Protein AF-A0A6P6UZN0-F1 (afdb_monomer)

Solvent-accessible surface area (backbone atoms only — not comparable to full-atom values): 20836 Å² total; per-residue (Å²): 135,59,70,78,51,37,34,32,56,41,48,74,66,32,72,44,40,79,51,62,68,52,46,48,50,22,47,29,31,49,52,42,50,46,37,69,78,38,56,83,41,68,70,22,44,53,49,42,65,74,71,36,77,89,53,58,80,89,74,62,75,87,57,91,89,53,54,71,69,56,51,54,31,56,70,28,42,76,83,73,65,77,82,56,75,70,80,46,47,51,97,92,37,73,34,62,71,61,37,62,76,74,39,57,70,73,54,34,53,55,54,71,72,49,82,76,72,91,78,69,72,80,88,76,88,66,30,85,82,28,99,83,31,54,84,49,47,67,52,45,31,52,52,55,49,50,52,52,52,50,55,54,50,74,76,39,97,63,81,83,59,70,66,59,65,68,48,24,57,60,28,46,51,55,71,66,51,97,62,64,63,71,56,48,52,48,53,50,31,53,70,66,72,63,54,88,33,37,39,54,44,22,71,72,72,74,51,80,74,29,56,22,82,88,69,73,58,63,65,18,39,69,39,30,60,64,56,67,28,68,64,32,44,50,52,50,71,72,42,101,60,86,57,78,95,45,60,88,29,45,87,35,64,60,56,31,51,49,52,53,51,49,54,53,51,48,53,56,48,47,45,58,75,74,61,68,71,72,82,54,64,67,61,55,50,52,50,52,50,49,56,47,49,55,51,47,52,63,46,50,57,47,51,56,57,58,68,70,52,94,64,82,86,76,76,83,76,76,89,72,84,66,61,99,90,52,83,89,79,92,69,97,66,58,79,51,95,90,47,105,57,74,111

pLDDT: mean 74.19, std 17.74, range [33.25, 94.31]

Structure (mmCIF, N/CA/C/O backbone):
data_AF-A0A6P6UZN0-F1
#
_entry.id   AF-A0A6P6UZN0-F1
#
loop_
_atom_site.group_PDB
_atom_site.id
_atom_site.type_symbol
_atom_site.label_atom_id
_atom_site.label_alt_id
_atom_site.label_comp_id
_atom_site.label_asym_id
_atom_site.label_entity_id
_atom_site.label_seq_id
_atom_site.pdbx_PDB_ins_code
_atom_site.Cartn_x
_atom_site.Cartn_y
_atom_site.Cartn_z
_atom_site.occupancy
_atom_site.B_iso_or_equiv
_atom_site.auth_seq_id
_atom_site.auth_comp_id
_atom_site.auth_asym_id
_atom_site.auth_atom_id
_atom_site.pdbx_PDB_model_num
ATOM 1 N N . MET A 1 1 ? 17.370 -2.465 -1.829 1.00 62.16 1 MET A N 1
ATOM 2 C CA . MET A 1 1 ? 16.071 -1.764 -1.855 1.00 62.16 1 MET A CA 1
ATOM 3 C C . MET A 1 1 ? 15.384 -2.114 -0.553 1.00 62.16 1 MET A C 1
ATOM 5 O O . MET A 1 1 ? 15.300 -3.294 -0.247 1.00 62.16 1 MET A O 1
ATOM 9 N N . GLU A 1 2 ? 15.043 -1.116 0.252 1.00 72.12 2 GLU A N 1
ATOM 10 C CA . GLU A 1 2 ? 14.494 -1.310 1.599 1.00 72.12 2 GLU A CA 1
ATOM 11 C C . GLU A 1 2 ? 12.996 -1.654 1.530 1.00 72.12 2 GLU A C 1
ATOM 13 O O . GLU A 1 2 ? 12.286 -1.130 0.669 1.00 72.12 2 GLU A O 1
ATOM 18 N N . TRP A 1 3 ? 12.497 -2.508 2.428 1.00 70.44 3 TRP A N 1
ATOM 19 C CA . TRP A 1 3 ? 11.091 -2.939 2.438 1.00 70.44 3 TRP A CA 1
ATOM 20 C C . TRP A 1 3 ? 10.104 -1.771 2.573 1.00 70.44 3 TRP A C 1
ATOM 22 O O . TRP A 1 3 ? 9.110 -1.717 1.849 1.00 70.44 3 TRP A O 1
ATOM 32 N N . GLY A 1 4 ? 10.428 -0.784 3.414 1.00 70.38 4 GLY A N 1
ATOM 33 C CA . GLY A 1 4 ? 9.605 0.415 3.589 1.00 70.38 4 GLY A CA 1
ATOM 34 C C . GLY A 1 4 ? 9.463 1.258 2.318 1.00 70.38 4 GLY A C 1
ATOM 35 O O . GLY A 1 4 ? 8.493 1.990 2.175 1.00 70.38 4 GLY A O 1
ATOM 36 N N . ARG A 1 5 ? 10.392 1.136 1.360 1.00 73.50 5 ARG A N 1
ATOM 37 C CA . ARG A 1 5 ? 10.238 1.764 0.043 1.00 73.50 5 ARG A CA 1
ATOM 38 C C . ARG A 1 5 ? 9.248 0.996 -0.821 1.00 73.50 5 ARG A C 1
ATOM 40 O O . ARG A 1 5 ? 8.364 1.608 -1.392 1.00 73.50 5 ARG A O 1
ATOM 47 N N . LEU A 1 6 ? 9.305 -0.334 -0.847 1.00 80.56 6 LEU A N 1
ATOM 48 C CA . LEU A 1 6 ? 8.399 -1.156 -1.662 1.00 80.56 6 LEU A CA 1
ATOM 49 C C . LEU A 1 6 ? 6.918 -1.017 -1.277 1.00 80.56 6 LEU A C 1
ATOM 51 O O . LEU A 1 6 ? 6.042 -1.214 -2.129 1.00 80.56 6 LEU A O 1
ATOM 55 N N . SER A 1 7 ? 6.639 -0.682 -0.015 1.00 80.69 7 SER A N 1
ATOM 56 C CA . SER A 1 7 ? 5.280 -0.453 0.474 1.00 80.69 7 SER A CA 1
ATOM 57 C C . SER A 1 7 ? 4.725 0.936 0.132 1.00 80.69 7 SER A C 1
ATOM 59 O O . SER A 1 7 ? 3.521 1.171 0.276 1.00 80.69 7 SER A O 1
ATOM 61 N N . GLU A 1 8 ? 5.540 1.868 -0.375 1.00 76.38 8 GLU A N 1
ATOM 62 C CA . GLU A 1 8 ? 5.090 3.186 -0.831 1.00 76.38 8 GLU A CA 1
ATOM 63 C C . GLU A 1 8 ? 4.163 3.109 -2.046 1.00 76.38 8 GLU A C 1
ATOM 65 O O . GLU A 1 8 ? 4.101 2.122 -2.776 1.00 76.38 8 GLU A O 1
ATOM 70 N N . VAL A 1 9 ? 3.384 4.171 -2.257 1.00 76.06 9 VAL A N 1
ATOM 71 C CA . VAL A 1 9 ? 2.387 4.193 -3.333 1.00 76.06 9 VAL A CA 1
ATOM 72 C C . VAL A 1 9 ? 3.037 4.123 -4.715 1.00 76.06 9 VAL A C 1
ATOM 74 O O . VAL A 1 9 ? 4.027 4.794 -4.997 1.00 76.06 9 VAL A O 1
ATOM 77 N N . LYS A 1 10 ? 2.400 3.378 -5.624 1.00 79.75 10 LYS A N 1
ATOM 78 C CA . LYS A 1 10 ? 2.845 3.211 -7.015 1.00 79.75 10 LYS A CA 1
ATOM 79 C C . LYS A 1 10 ? 3.135 4.520 -7.747 1.00 79.75 10 LYS A C 1
ATOM 81 O O . LYS A 1 10 ? 4.078 4.585 -8.525 1.00 79.75 10 LYS A O 1
ATOM 86 N N . GLY A 1 11 ? 2.365 5.574 -7.464 1.00 73.69 11 GLY A N 1
ATOM 87 C CA . GLY A 1 11 ? 2.555 6.905 -8.052 1.00 73.69 11 GLY A CA 1
ATOM 88 C C . GLY A 1 11 ? 3.846 7.625 -7.637 1.00 73.69 11 GLY A C 1
ATOM 89 O O . GLY A 1 11 ? 4.206 8.601 -8.280 1.00 73.69 11 GLY A O 1
ATOM 90 N N . LYS A 1 12 ? 4.549 7.148 -6.601 1.00 72.88 12 LYS A N 1
ATOM 91 C CA . LYS A 1 12 ? 5.882 7.628 -6.193 1.00 72.88 12 LYS A CA 1
ATOM 92 C C . LYS A 1 12 ? 7.019 6.738 -6.708 1.00 72.88 12 LYS A C 1
ATOM 94 O O . LYS A 1 12 ? 8.171 6.945 -6.348 1.00 72.88 12 LYS A O 1
ATOM 99 N N . GLY A 1 13 ? 6.698 5.747 -7.539 1.00 78.81 13 GLY A N 1
ATOM 100 C CA . GLY A 1 13 ? 7.686 4.876 -8.166 1.00 78.81 13 GLY A CA 1
ATOM 101 C C . GLY A 1 13 ? 7.990 3.587 -7.450 1.00 78.81 13 GLY A C 1
ATOM 102 O O . GLY A 1 13 ? 8.916 2.889 -7.841 1.00 78.81 13 GLY A O 1
ATOM 103 N N . GLU A 1 14 ? 7.198 3.228 -6.455 1.00 85.38 14 GLU A N 1
ATOM 104 C CA . GLU A 1 14 ? 7.386 2.002 -5.689 1.00 85.38 14 GLU A CA 1
ATOM 105 C C . GLU A 1 14 ? 6.301 0.967 -6.054 1.00 85.38 14 GLU A C 1
ATOM 107 O O . GLU A 1 14 ? 5.505 1.187 -6.971 1.00 85.38 14 GLU A O 1
ATOM 112 N N . LEU A 1 15 ? 6.275 -0.207 -5.414 1.00 84.69 15 LEU A N 1
ATOM 113 C CA . LEU A 1 15 ? 5.388 -1.305 -5.837 1.00 84.69 15 LEU A CA 1
ATOM 114 C C . LEU A 1 15 ? 3.984 -1.258 -5.226 1.00 84.69 15 LEU A C 1
ATOM 116 O O . LEU A 1 15 ? 3.086 -1.956 -5.711 1.00 84.69 15 LEU A O 1
ATOM 120 N N . GLY A 1 16 ? 3.750 -0.419 -4.216 1.00 81.50 16 GLY A N 1
ATOM 121 C CA . GLY A 1 16 ? 2.458 -0.350 -3.538 1.00 81.50 16 GLY A CA 1
ATOM 122 C C . GLY A 1 16 ? 2.128 -1.615 -2.761 1.00 81.50 16 GLY A C 1
ATOM 123 O O . GLY A 1 16 ? 0.945 -1.935 -2.619 1.00 81.50 16 GLY A O 1
ATOM 124 N N . PHE A 1 17 ? 3.141 -2.351 -2.295 1.00 85.12 17 PHE A N 1
ATOM 125 C CA . PHE A 1 17 ? 2.897 -3.469 -1.395 1.00 85.12 17 PHE A CA 1
ATOM 126 C C . PHE A 1 17 ? 2.257 -2.977 -0.102 1.00 85.12 17 PHE A C 1
ATOM 128 O O . PHE A 1 17 ? 2.441 -1.838 0.331 1.00 85.12 17 PHE A O 1
ATOM 135 N N . ARG A 1 18 ? 1.430 -3.830 0.497 1.00 83.44 18 ARG A N 1
ATOM 136 C CA . ARG A 1 18 ? 0.888 -3.513 1.811 1.00 83.44 18 ARG A CA 1
ATOM 137 C C . ARG A 1 18 ? 2.001 -3.691 2.827 1.00 83.44 18 ARG A C 1
ATOM 139 O O . ARG A 1 18 ? 2.662 -4.725 2.836 1.00 83.44 18 ARG A O 1
ATOM 146 N N . ASP A 1 19 ? 2.188 -2.685 3.666 1.00 86.00 19 ASP A N 1
ATOM 147 C CA . ASP A 1 19 ? 2.970 -2.844 4.875 1.00 86.00 19 ASP A CA 1
ATOM 148 C C . ASP A 1 19 ? 2.240 -3.849 5.770 1.00 86.00 19 ASP A C 1
ATOM 150 O O . ASP A 1 19 ? 1.102 -3.609 6.185 1.00 86.00 19 ASP A O 1
ATOM 154 N N . LEU A 1 20 ? 2.857 -5.011 5.984 1.00 85.94 20 LEU A N 1
ATOM 155 C CA . LEU A 1 20 ? 2.213 -6.128 6.666 1.00 85.94 20 LEU A CA 1
ATOM 156 C C . LEU A 1 20 ? 1.877 -5.775 8.117 1.00 85.94 20 LEU A C 1
ATOM 158 O O . LEU A 1 20 ? 0.795 -6.110 8.587 1.00 85.94 20 LEU A O 1
ATOM 162 N N . GLN A 1 21 ? 2.751 -5.038 8.804 1.00 84.94 21 GLN A N 1
ATOM 163 C CA . GLN A 1 21 ? 2.544 -4.649 10.195 1.00 84.94 21 GLN A CA 1
ATOM 164 C C . GLN A 1 21 ? 1.346 -3.703 10.332 1.00 84.94 21 GLN A C 1
ATOM 166 O O . GLN A 1 21 ? 0.453 -3.936 11.155 1.00 84.94 21 GLN A O 1
ATOM 171 N N . GLN A 1 22 ? 1.272 -2.673 9.486 1.00 85.25 22 GLN A N 1
ATOM 172 C CA . GLN A 1 22 ? 0.150 -1.733 9.505 1.00 85.25 22 GLN A CA 1
ATOM 173 C C . GLN A 1 22 ? -1.147 -2.384 9.033 1.00 85.25 22 GLN A C 1
ATOM 175 O O . GLN A 1 22 ? -2.227 -2.090 9.553 1.00 85.25 22 GLN A O 1
ATOM 180 N N . PHE A 1 23 ? -1.057 -3.297 8.067 1.00 88.81 23 PHE A N 1
ATOM 181 C CA . PHE A 1 23 ? -2.211 -4.044 7.593 1.00 88.81 23 PHE A CA 1
ATOM 182 C C . PHE A 1 23 ? -2.757 -4.991 8.668 1.00 88.81 23 PHE A C 1
ATOM 184 O O . PHE A 1 23 ? -3.961 -4.976 8.928 1.00 88.81 23 PHE A O 1
ATOM 191 N N . ASN A 1 24 ? -1.888 -5.737 9.354 1.00 89.62 24 ASN A N 1
ATOM 192 C CA . ASN A 1 24 ? -2.265 -6.631 10.450 1.00 89.62 24 ASN A CA 1
ATOM 193 C C . ASN A 1 24 ? -2.857 -5.849 11.625 1.00 89.62 24 ASN A C 1
ATOM 195 O O . ASN A 1 24 ? -3.906 -6.223 12.145 1.00 89.62 24 ASN A O 1
ATOM 199 N N . THR A 1 25 ? -2.276 -4.701 11.977 1.00 87.12 25 THR A N 1
ATOM 200 C CA . THR A 1 25 ? -2.835 -3.807 13.004 1.00 87.12 25 THR A CA 1
ATOM 201 C C . THR A 1 25 ? -4.249 -3.337 12.638 1.00 87.12 25 THR A C 1
ATOM 203 O O . THR A 1 25 ? -5.153 -3.355 13.475 1.00 87.12 25 THR A O 1
ATOM 206 N N . ALA A 1 26 ? -4.487 -2.972 11.373 1.00 90.12 26 ALA A N 1
ATOM 207 C CA . ALA A 1 26 ? -5.821 -2.613 10.890 1.00 90.12 26 ALA A CA 1
ATOM 208 C C . ALA A 1 26 ? -6.798 -3.809 10.880 1.00 90.12 26 ALA A C 1
ATOM 210 O O . ALA A 1 26 ? -7.999 -3.646 11.099 1.00 90.12 26 ALA A O 1
ATOM 211 N N . MET A 1 27 ? -6.310 -5.029 10.656 1.00 91.50 27 MET A N 1
ATOM 212 C CA . MET A 1 27 ? -7.123 -6.245 10.750 1.00 91.50 27 MET A CA 1
ATOM 213 C C . MET A 1 27 ? -7.506 -6.566 12.199 1.00 91.50 27 MET A C 1
ATOM 215 O O . MET A 1 27 ? -8.675 -6.849 12.462 1.00 91.50 27 MET A O 1
ATOM 219 N N . LEU A 1 28 ? -6.570 -6.454 13.144 1.00 91.44 28 LEU A N 1
ATOM 220 C CA . LEU A 1 28 ? -6.827 -6.636 14.576 1.00 91.44 28 LEU A CA 1
ATOM 221 C C . LEU A 1 28 ? -7.850 -5.618 15.089 1.00 91.44 28 LEU A C 1
ATOM 223 O O . LEU A 1 28 ? -8.846 -6.008 15.698 1.00 91.44 28 LEU A O 1
ATOM 227 N N . ALA A 1 29 ? -7.690 -4.343 14.726 1.00 89.50 29 ALA A N 1
ATOM 228 C CA . ALA A 1 29 ? -8.667 -3.302 15.036 1.00 89.50 29 ALA A CA 1
ATOM 229 C C . ALA A 1 29 ? -10.049 -3.597 14.424 1.00 89.50 29 ALA A C 1
ATOM 231 O O . ALA A 1 29 ? -11.066 -3.362 15.072 1.00 89.50 29 ALA A O 1
ATOM 232 N N . LYS A 1 30 ? -10.129 -4.193 13.223 1.00 91.62 30 LYS A N 1
ATOM 233 C CA . LYS A 1 30 ? -11.415 -4.648 12.661 1.00 91.62 30 LYS A CA 1
ATOM 234 C C . LYS A 1 30 ? -12.062 -5.744 13.505 1.00 91.62 30 LYS A C 1
ATOM 236 O O . LYS A 1 30 ? -13.284 -5.734 13.666 1.00 91.62 30 LYS A O 1
ATOM 241 N N . GLN A 1 31 ? -11.280 -6.701 14.002 1.00 91.62 31 GLN A N 1
ATOM 242 C CA . GLN A 1 31 ? -11.810 -7.758 14.867 1.00 91.62 31 GLN A CA 1
ATOM 243 C C . GLN A 1 31 ? -12.283 -7.186 16.197 1.00 91.62 31 GLN A C 1
ATOM 245 O O . GLN A 1 31 ? -13.390 -7.501 16.631 1.00 91.62 31 GLN A O 1
ATOM 250 N N . PHE A 1 32 ? -11.502 -6.283 16.789 1.00 89.69 32 PHE A N 1
ATOM 251 C CA . PHE A 1 32 ? -11.893 -5.611 18.016 1.00 89.69 32 PHE A CA 1
ATOM 252 C C . PHE A 1 32 ? -13.189 -4.814 17.820 1.00 89.69 32 PHE A C 1
ATOM 254 O O . PHE A 1 32 ? -14.170 -5.062 18.513 1.00 89.69 32 PHE A O 1
ATOM 261 N N . TRP A 1 33 ? -13.268 -3.987 16.775 1.00 89.19 33 TRP A N 1
ATOM 262 C CA . TRP A 1 33 ? -14.486 -3.274 16.376 1.00 89.19 33 TRP A CA 1
ATOM 263 C C . TRP A 1 33 ? -15.698 -4.200 16.212 1.00 89.19 33 TRP A C 1
ATOM 265 O O . TRP A 1 33 ? -16.800 -3.902 16.676 1.00 89.19 33 TRP A O 1
ATOM 275 N N . ARG A 1 34 ? -15.508 -5.353 15.559 1.00 90.75 34 ARG A N 1
ATOM 276 C CA . ARG A 1 34 ? -16.569 -6.344 15.348 1.00 90.75 34 ARG A CA 1
ATOM 277 C C . ARG A 1 34 ? -17.081 -6.922 16.666 1.00 90.75 34 ARG A C 1
ATOM 279 O O . ARG A 1 34 ? -18.293 -7.101 16.777 1.00 90.75 34 ARG A O 1
ATOM 286 N N . ILE A 1 35 ? -16.195 -7.206 17.620 1.00 88.12 35 ILE A N 1
ATOM 287 C CA . ILE A 1 35 ? -16.568 -7.694 18.956 1.00 88.12 35 ILE A CA 1
ATOM 288 C C . ILE A 1 35 ? -17.448 -6.662 19.667 1.00 88.12 35 ILE A C 1
ATOM 290 O O . ILE A 1 35 ? -18.476 -7.025 20.235 1.00 88.12 35 ILE A O 1
ATOM 294 N N . LEU A 1 36 ? -17.096 -5.378 19.556 1.00 84.69 36 LEU A N 1
ATOM 295 C CA . LEU A 1 36 ? -17.823 -4.290 20.209 1.00 84.69 36 LEU A CA 1
ATOM 296 C C . LEU A 1 36 ? -19.211 -4.043 19.606 1.00 84.69 36 LEU A C 1
ATOM 298 O O . LEU A 1 36 ? -20.187 -3.912 20.337 1.00 84.69 36 LEU A O 1
ATOM 302 N N . ILE A 1 37 ? -19.321 -3.997 18.276 1.00 86.56 37 ILE A N 1
ATOM 303 C CA . ILE A 1 37 ? -20.590 -3.659 17.607 1.00 86.56 37 ILE A CA 1
ATOM 304 C C . ILE A 1 37 ? -21.546 -4.850 17.517 1.00 86.56 37 ILE A C 1
ATOM 306 O O . ILE A 1 37 ? -22.757 -4.672 17.397 1.00 86.56 37 ILE A O 1
ATOM 310 N N . ARG A 1 38 ? -21.032 -6.083 17.564 1.00 89.19 38 ARG A N 1
ATOM 311 C CA . ARG A 1 38 ? -21.852 -7.295 17.451 1.00 89.19 38 ARG A CA 1
ATOM 312 C C . ARG A 1 38 ? -21.730 -8.155 18.709 1.00 89.19 38 ARG A C 1
ATOM 314 O O . ARG A 1 38 ? -21.107 -9.218 18.644 1.00 89.19 38 ARG A O 1
ATOM 321 N N . PRO A 1 39 ? -22.359 -7.757 19.832 1.00 86.56 39 PRO A N 1
ATOM 322 C CA . PRO A 1 39 ? -22.250 -8.474 21.105 1.00 86.56 39 PRO A CA 1
ATOM 323 C C . PRO A 1 39 ? -22.842 -9.890 21.054 1.00 86.56 39 PRO A C 1
ATOM 325 O O . PRO A 1 39 ? -22.450 -10.754 21.829 1.00 86.56 39 PRO A O 1
ATOM 328 N N . ASN A 1 40 ? -23.750 -10.156 20.108 1.00 90.06 40 ASN A N 1
ATOM 329 C CA . ASN A 1 40 ? -24.445 -11.439 20.001 1.00 90.06 40 ASN A CA 1
ATOM 330 C C . ASN A 1 40 ? -23.656 -12.543 19.285 1.00 90.06 40 ASN A C 1
ATOM 332 O O . ASN A 1 40 ? -24.091 -13.693 19.306 1.00 90.06 40 ASN A O 1
ATOM 336 N N . LEU A 1 41 ? -22.514 -12.232 18.661 1.00 92.44 41 LEU A N 1
A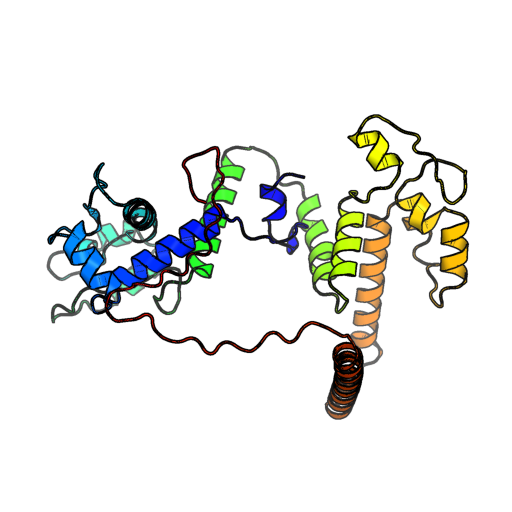TOM 337 C CA . LEU A 1 41 ? -21.669 -13.273 18.074 1.00 92.44 41 LEU A CA 1
ATOM 338 C C . LEU A 1 41 ? -21.098 -14.165 19.177 1.00 92.44 41 LEU A C 1
ATOM 340 O O . LEU A 1 41 ? -20.727 -13.668 20.238 1.00 92.44 41 LEU A O 1
ATOM 344 N N . LEU A 1 42 ? -20.937 -15.458 18.893 1.00 93.00 42 LEU A N 1
ATOM 345 C CA . LEU A 1 42 ? -20.327 -16.402 19.832 1.00 93.00 42 LEU A CA 1
ATOM 346 C C . LEU A 1 42 ? -18.954 -15.914 20.317 1.00 93.00 42 LEU A C 1
ATOM 348 O O . LEU A 1 42 ? -18.709 -15.854 21.517 1.00 93.00 42 LEU A O 1
ATOM 352 N N . VAL A 1 43 ? -18.095 -15.477 19.389 1.00 89.69 43 VAL A N 1
ATOM 353 C CA . VAL A 1 43 ? -16.776 -14.915 19.720 1.00 89.69 43 VAL A CA 1
ATOM 354 C C . VAL A 1 43 ? -16.881 -13.701 20.642 1.00 89.69 43 VAL A C 1
ATOM 356 O O . VAL A 1 43 ? -16.108 -13.596 21.587 1.0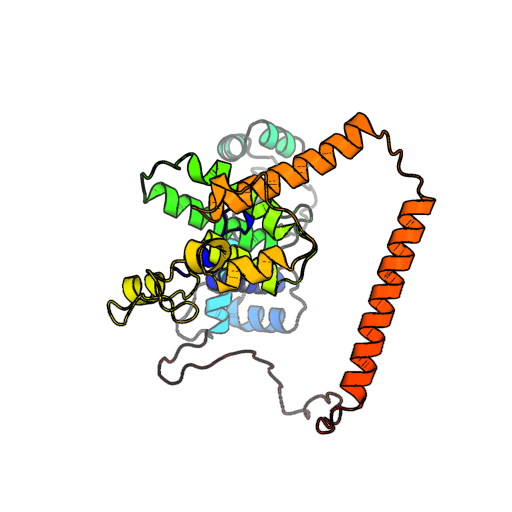0 89.69 43 VAL A O 1
ATOM 359 N N . SER A 1 44 ? -17.862 -12.821 20.425 1.00 90.44 44 SER A N 1
ATOM 360 C CA . SER A 1 44 ? -18.071 -11.648 21.273 1.00 90.44 44 SER A CA 1
ATOM 361 C C . SER A 1 44 ? -18.523 -12.063 22.667 1.00 90.44 44 SER A C 1
ATOM 363 O O . SER A 1 44 ? -17.939 -11.614 23.641 1.00 90.44 44 SER A O 1
ATOM 365 N N . LYS A 1 45 ? -19.493 -12.978 22.782 1.00 90.06 45 LYS A N 1
ATOM 366 C CA . LYS A 1 45 ? -19.963 -13.494 24.078 1.00 90.06 45 LYS A CA 1
ATOM 367 C C . LYS A 1 45 ? -18.836 -14.158 24.872 1.00 90.06 45 LYS A C 1
ATOM 369 O O . LYS A 1 45 ? -18.684 -13.871 26.055 1.00 90.06 45 LYS A O 1
ATOM 374 N N . ILE A 1 46 ? -18.022 -14.992 24.220 1.00 90.06 46 ILE A N 1
ATOM 375 C CA . ILE A 1 46 ? -16.877 -15.669 24.847 1.00 90.06 46 ILE A CA 1
ATOM 376 C C . ILE A 1 46 ? -15.834 -14.650 25.311 1.00 90.06 46 ILE A C 1
ATOM 378 O O . ILE A 1 46 ? -15.404 -14.685 26.462 1.00 90.06 46 ILE A O 1
ATOM 382 N N . VAL A 1 47 ? -15.427 -13.734 24.428 1.00 88.25 47 VAL A N 1
ATOM 383 C CA . VAL A 1 47 ? -14.405 -12.727 24.735 1.00 88.25 47 VAL A CA 1
ATOM 384 C C . VAL A 1 47 ? -14.884 -11.788 25.842 1.00 88.25 47 VAL A C 1
ATOM 386 O O . VAL A 1 47 ? -14.154 -11.553 26.802 1.00 88.25 47 VAL A O 1
ATOM 389 N N . THR A 1 48 ? -16.122 -11.302 25.762 1.00 85.50 48 THR A N 1
ATOM 390 C CA . THR A 1 48 ? -16.712 -10.431 26.782 1.00 85.50 48 THR A CA 1
ATOM 391 C C . THR A 1 48 ? -16.857 -11.157 28.120 1.00 85.50 48 THR A C 1
ATOM 393 O O . THR A 1 48 ? -16.450 -10.619 29.149 1.00 85.50 48 THR A O 1
ATOM 396 N N . GLY A 1 49 ? -17.355 -12.397 28.129 1.00 86.88 49 GLY A N 1
ATOM 397 C CA . GLY A 1 49 ? -17.488 -13.187 29.356 1.00 86.88 49 GLY A CA 1
ATOM 398 C C . GLY A 1 49 ? -16.143 -13.484 30.023 1.00 86.88 49 GLY A C 1
ATOM 399 O O . GLY A 1 49 ? -16.016 -13.375 31.240 1.00 86.88 49 GLY A O 1
ATOM 400 N N . ARG A 1 50 ? -15.114 -13.801 29.229 1.00 88.31 50 ARG A N 1
ATOM 401 C CA . ARG A 1 50 ? -13.784 -14.145 29.745 1.00 88.31 50 ARG A CA 1
ATOM 402 C C . ARG A 1 50 ? -12.978 -12.929 30.198 1.00 88.31 50 ARG A C 1
ATOM 404 O O . ARG A 1 50 ? -12.352 -12.985 31.255 1.00 88.31 50 ARG A O 1
ATOM 411 N N . TYR A 1 51 ? -12.965 -11.865 29.395 1.00 87.38 51 TYR A N 1
ATOM 412 C CA . TYR A 1 51 ? -12.020 -10.758 29.561 1.00 87.38 51 TYR A CA 1
ATOM 413 C C . TYR A 1 51 ? -12.658 -9.468 30.070 1.00 87.38 51 TYR A C 1
ATOM 415 O O . TYR A 1 51 ? -12.002 -8.736 30.803 1.00 87.38 51 TYR A O 1
ATOM 423 N N . PHE A 1 52 ? -13.920 -9.177 29.730 1.00 81.50 52 PHE A N 1
ATOM 424 C CA . PHE A 1 52 ? -14.501 -7.875 30.063 1.00 81.50 52 PHE A CA 1
ATOM 425 C C . PHE A 1 52 ? -15.004 -7.838 31.504 1.00 81.50 52 PHE A C 1
ATOM 427 O O . PHE A 1 52 ? -14.803 -6.828 32.162 1.00 81.50 52 PHE A O 1
ATOM 434 N N . LYS A 1 53 ? -15.632 -8.904 32.026 1.00 78.12 53 LYS A N 1
ATOM 435 C CA . LYS A 1 53 ? -16.121 -8.984 33.427 1.00 78.12 53 LYS A CA 1
ATOM 436 C C . LYS A 1 53 ? -16.856 -7.711 33.919 1.00 78.12 53 LYS A C 1
ATOM 438 O O . LYS A 1 53 ? -16.679 -7.291 35.055 1.00 78.12 53 LYS A O 1
ATOM 443 N N . GLY A 1 54 ? -17.624 -7.049 33.047 1.00 70.50 54 GLY A N 1
ATOM 444 C CA . GLY A 1 54 ? -18.322 -5.786 33.357 1.00 70.50 54 GLY A CA 1
ATOM 445 C C . GLY A 1 54 ? -17.455 -4.515 33.339 1.00 70.50 54 GLY A C 1
ATOM 446 O O . GLY A 1 54 ? -17.963 -3.422 33.563 1.00 70.50 54 GLY A O 1
ATOM 447 N N . SER A 1 55 ? -16.164 -4.627 33.036 1.00 72.81 55 SER A N 1
ATOM 448 C CA . SER A 1 55 ? -15.239 -3.500 32.906 1.00 72.81 55 SER A CA 1
ATOM 449 C C . SER A 1 55 ? -15.468 -2.717 31.615 1.00 72.81 55 SER A C 1
ATOM 451 O O . SER A 1 55 ? -15.749 -3.273 30.551 1.00 72.81 55 SER A O 1
ATOM 453 N N . SER A 1 56 ? -15.256 -1.402 31.693 1.00 73.00 56 SER A N 1
ATOM 454 C CA . SER A 1 56 ? -15.188 -0.539 30.514 1.00 73.00 56 SER A CA 1
ATOM 455 C C . SER A 1 56 ? -13.994 -0.918 29.636 1.00 73.00 56 SER A C 1
ATOM 457 O O . SER A 1 56 ? -12.862 -1.034 30.111 1.00 73.00 56 SER A O 1
ATOM 459 N N . ILE A 1 57 ? -14.235 -1.020 28.329 1.00 73.50 57 ILE A N 1
ATOM 460 C CA . ILE A 1 57 ? -13.242 -1.362 27.300 1.00 73.50 57 ILE A CA 1
ATOM 461 C C . ILE A 1 57 ? -11.970 -0.506 27.400 1.00 73.50 57 ILE A C 1
ATOM 463 O O . ILE A 1 57 ? -10.856 -1.017 27.259 1.00 73.50 57 ILE A O 1
ATOM 467 N N . ARG A 1 58 ? -12.133 0.797 27.674 1.00 68.25 58 ARG A N 1
ATOM 468 C CA . ARG A 1 58 ? -11.035 1.774 27.785 1.00 68.25 58 ARG A CA 1
ATOM 469 C C . ARG A 1 58 ? -10.079 1.493 28.943 1.00 68.25 58 ARG A C 1
ATOM 471 O O . ARG A 1 58 ? -8.899 1.790 28.821 1.00 68.25 58 ARG A O 1
ATOM 478 N N . ASN A 1 59 ? -10.568 0.891 30.023 1.00 74.31 59 ASN A N 1
ATOM 479 C CA . ASN A 1 59 ? -9.793 0.692 31.252 1.00 74.31 59 ASN A CA 1
ATOM 480 C C . ASN A 1 59 ? -9.289 -0.745 31.403 1.00 74.31 59 ASN A C 1
ATOM 482 O O . ASN A 1 59 ? -8.634 -1.080 32.388 1.00 74.31 59 ASN A O 1
ATOM 486 N N . MET A 1 60 ? -9.591 -1.601 30.428 1.00 80.88 60 MET A N 1
ATOM 487 C CA . MET A 1 60 ? -9.221 -3.004 30.470 1.00 80.88 60 MET A CA 1
ATOM 488 C C . MET A 1 60 ? -7.703 -3.167 30.374 1.00 80.88 60 MET A C 1
ATOM 490 O O . MET A 1 60 ? -7.050 -2.553 29.528 1.00 80.88 60 MET A O 1
ATOM 494 N N . LYS A 1 61 ? -7.126 -3.972 31.261 1.00 82.12 61 LYS A N 1
ATOM 495 C CA . LYS A 1 61 ? -5.682 -4.204 31.310 1.00 82.12 61 LYS A CA 1
ATOM 496 C C . LYS A 1 61 ? -5.363 -5.570 30.722 1.00 82.12 61 LYS A C 1
ATOM 498 O O . LYS A 1 61 ? -6.171 -6.490 30.795 1.00 82.12 61 LYS A O 1
ATOM 503 N N . ILE A 1 62 ? -4.180 -5.675 30.130 1.00 86.38 62 ILE A N 1
ATOM 504 C CA . ILE A 1 62 ? -3.610 -6.964 29.752 1.00 86.38 62 ILE A CA 1
ATOM 505 C C . ILE A 1 62 ? -3.036 -7.607 31.013 1.00 86.38 62 ILE A C 1
ATOM 507 O O . ILE A 1 62 ? -2.238 -6.988 31.717 1.00 86.38 62 ILE A O 1
ATOM 511 N N . HIS A 1 63 ? -3.403 -8.857 31.267 1.00 87.44 63 HIS A N 1
ATOM 512 C CA . HIS A 1 63 ? -2.844 -9.670 32.340 1.00 87.44 63 HIS A CA 1
ATOM 513 C C . HIS A 1 63 ? -1.846 -10.701 31.795 1.00 87.44 63 HIS A C 1
ATOM 515 O O . HIS A 1 63 ? -1.902 -11.110 30.632 1.00 87.44 63 HIS A O 1
ATOM 521 N N . ALA A 1 64 ? -0.913 -11.156 32.639 1.00 85.38 64 ALA A N 1
ATOM 522 C CA . ALA A 1 64 ? 0.123 -12.111 32.233 1.00 85.38 64 ALA A CA 1
ATOM 523 C C . ALA A 1 64 ? -0.474 -13.416 31.670 1.00 85.38 64 ALA A C 1
ATOM 525 O O . ALA A 1 64 ? -0.055 -13.861 30.601 1.00 85.38 64 ALA A O 1
ATOM 526 N N . GLY A 1 65 ? -1.512 -13.953 32.324 1.00 87.38 65 GLY A N 1
ATOM 527 C CA . GLY A 1 65 ? -2.223 -15.172 31.916 1.00 87.38 65 GLY A CA 1
ATOM 528 C C . GLY A 1 65 ? -3.214 -15.007 30.758 1.00 87.38 65 GLY A C 1
ATOM 529 O O . GLY A 1 65 ? -3.875 -15.975 30.380 1.00 87.38 65 GLY A O 1
ATOM 530 N N . ASP A 1 66 ? -3.346 -13.807 30.186 1.00 90.50 66 ASP A N 1
ATOM 531 C CA . ASP A 1 66 ? -4.229 -13.604 29.041 1.00 90.50 66 ASP A CA 1
ATOM 532 C C . ASP A 1 66 ? -3.706 -14.301 27.783 1.00 90.50 66 ASP A C 1
ATOM 534 O O . ASP A 1 66 ? -2.495 -14.406 27.551 1.00 90.50 66 ASP A O 1
ATOM 538 N N . SER A 1 67 ? -4.641 -14.727 26.929 1.00 91.38 67 SER A N 1
ATOM 539 C CA . SER A 1 67 ? -4.297 -15.364 25.659 1.00 91.38 67 SER A CA 1
ATOM 540 C C . SER A 1 67 ? -3.586 -14.377 24.739 1.00 91.38 67 SER A C 1
ATOM 542 O O . SER A 1 67 ? -3.886 -13.182 24.724 1.00 91.38 67 SER A O 1
ATOM 544 N N . TRP A 1 68 ? -2.660 -14.886 23.931 1.00 87.56 68 TRP A N 1
ATOM 545 C CA . TRP A 1 68 ? -1.903 -14.063 22.989 1.00 87.56 68 TRP A CA 1
ATOM 546 C C . TRP A 1 68 ? -2.819 -13.314 22.014 1.00 87.56 68 TRP A C 1
ATOM 548 O O . TRP A 1 68 ? -2.665 -12.116 21.806 1.00 87.56 68 TRP A O 1
ATOM 558 N N . ILE A 1 69 ? -3.846 -14.004 21.511 1.00 87.25 69 ILE A N 1
ATOM 559 C CA . ILE A 1 69 ? -4.863 -13.435 20.621 1.00 87.25 69 ILE A CA 1
ATOM 560 C C . ILE A 1 69 ? -5.572 -12.255 21.292 1.00 87.25 69 ILE A C 1
ATOM 562 O O . ILE A 1 69 ? -5.734 -11.202 20.678 1.00 87.25 69 ILE A O 1
ATOM 566 N N . TRP A 1 70 ? -5.967 -12.399 22.561 1.00 89.62 70 TRP A N 1
ATOM 567 C CA . TRP A 1 70 ? -6.601 -11.311 23.298 1.00 89.62 70 TRP A CA 1
ATOM 568 C C . TRP A 1 70 ? -5.667 -10.116 23.472 1.00 89.62 70 TRP A C 1
ATOM 570 O O . TRP A 1 70 ? -6.082 -8.986 23.228 1.00 89.62 70 TRP A O 1
ATOM 580 N N . LYS A 1 71 ? -4.397 -10.356 23.815 1.00 90.19 71 LYS A N 1
ATOM 581 C CA . LYS A 1 71 ? -3.385 -9.298 23.931 1.00 90.19 71 LYS A CA 1
ATOM 582 C C . LYS A 1 71 ? -3.245 -8.513 22.624 1.00 90.19 71 LYS A C 1
ATOM 584 O O . LYS A 1 71 ? -3.262 -7.287 22.662 1.00 90.19 71 LYS A O 1
ATOM 589 N N . SER A 1 72 ? -3.189 -9.197 21.478 1.00 88.44 72 SER A N 1
ATOM 590 C CA . SER A 1 72 ? -3.111 -8.565 20.150 1.00 88.44 72 SER A CA 1
ATOM 591 C C . SER A 1 72 ? -4.387 -7.819 19.748 1.00 88.44 72 SER A C 1
ATOM 593 O O . SER A 1 72 ? -4.333 -6.781 19.094 1.00 88.44 72 SER A O 1
ATOM 595 N N . ILE A 1 73 ? -5.560 -8.331 20.122 1.00 88.94 73 ILE A N 1
ATOM 596 C CA . ILE A 1 73 ? -6.829 -7.636 19.882 1.00 88.94 73 ILE A CA 1
ATOM 597 C C . ILE A 1 73 ? -6.902 -6.380 20.758 1.00 88.94 73 ILE A C 1
ATOM 599 O O . ILE A 1 73 ? -7.192 -5.296 20.253 1.00 88.94 73 ILE A O 1
ATOM 603 N N . LEU A 1 74 ? -6.589 -6.497 22.049 1.00 88.38 74 LEU A N 1
ATOM 604 C CA . LEU A 1 74 ? -6.655 -5.396 23.004 1.00 88.38 74 LEU A CA 1
ATOM 605 C C . LEU A 1 74 ? -5.585 -4.327 22.741 1.00 88.38 74 LEU A C 1
ATOM 607 O O . LEU A 1 74 ? -5.856 -3.149 22.957 1.00 88.38 74 LEU A O 1
ATOM 611 N N . SER A 1 75 ? -4.417 -4.684 22.198 1.00 85.75 75 SER A N 1
ATOM 612 C CA . SER A 1 75 ? -3.405 -3.698 21.785 1.00 85.75 75 SER A CA 1
ATOM 613 C C . SER A 1 75 ? -3.899 -2.776 20.667 1.00 85.75 75 SER A C 1
ATOM 615 O O . SER A 1 75 ? -3.392 -1.672 20.507 1.00 85.75 75 SER A O 1
ATOM 617 N N . SER A 1 76 ? -4.919 -3.186 19.906 1.00 83.31 76 SER A N 1
ATOM 618 C CA . SER A 1 76 ? -5.561 -2.333 18.900 1.00 83.31 76 SER A CA 1
ATOM 619 C C . SER A 1 76 ? -6.594 -1.358 19.486 1.00 83.31 76 SER A C 1
ATOM 621 O O . SER A 1 76 ? -7.237 -0.624 18.740 1.00 83.31 76 SER A O 1
ATOM 623 N N . ARG A 1 77 ? -6.765 -1.319 20.815 1.00 82.62 77 ARG A N 1
ATOM 624 C CA . ARG A 1 77 ? -7.754 -0.465 21.484 1.00 82.62 77 ARG A CA 1
ATOM 625 C C . ARG A 1 77 ? -7.515 1.016 21.275 1.00 82.62 77 ARG A C 1
ATOM 627 O O . ARG A 1 77 ? -8.472 1.717 20.975 1.00 82.62 77 ARG A O 1
ATOM 634 N N . GLU A 1 78 ? -6.278 1.478 21.440 1.00 74.50 78 GLU A N 1
ATOM 635 C CA . GLU A 1 78 ? -5.937 2.907 21.354 1.00 74.50 78 GLU A CA 1
ATOM 636 C C . GLU A 1 78 ? -6.395 3.510 20.025 1.00 74.50 78 GLU A C 1
ATOM 638 O O . GLU A 1 78 ? -6.897 4.623 19.976 1.00 74.50 78 GLU A O 1
ATOM 643 N N . VAL A 1 79 ? -6.353 2.698 18.969 1.00 71.00 79 VAL A N 1
ATOM 644 C CA . VAL A 1 79 ? -6.809 3.037 17.621 1.00 71.00 79 VAL A CA 1
ATOM 645 C C . VAL A 1 79 ? -8.320 3.285 17.518 1.00 71.00 79 VAL A C 1
ATOM 647 O O . VAL A 1 79 ? -8.761 3.947 16.583 1.00 71.00 79 VAL A O 1
ATOM 650 N N . LEU A 1 80 ? -9.128 2.700 18.404 1.00 69.12 80 LEU A N 1
ATOM 651 C CA . LEU A 1 80 ? -10.593 2.713 18.324 1.00 69.12 80 LEU A CA 1
ATOM 652 C C . LEU A 1 80 ? -11.266 3.595 19.379 1.00 69.12 80 LEU A C 1
ATOM 654 O O . LEU A 1 80 ? -12.483 3.754 19.327 1.00 69.12 80 LEU A O 1
ATOM 658 N N . THR A 1 81 ? -10.527 4.106 20.365 1.00 62.09 81 THR A N 1
ATOM 659 C CA . THR A 1 81 ? -11.118 4.698 21.575 1.00 62.09 81 THR A CA 1
ATOM 660 C C . THR A 1 81 ? -10.943 6.209 21.709 1.00 62.09 81 THR A C 1
ATOM 662 O O . THR A 1 81 ? -10.951 6.706 22.835 1.00 62.09 81 THR A O 1
ATOM 665 N N . GLU A 1 82 ? -10.833 6.954 20.614 1.00 63.72 82 GLU A N 1
ATOM 666 C CA . GLU A 1 82 ? -10.722 8.421 20.652 1.00 63.72 82 GLU A CA 1
ATOM 667 C C . GLU A 1 82 ? -12.093 9.091 20.871 1.00 63.72 82 GLU A C 1
ATOM 669 O O . GLU A 1 82 ? -13.003 8.910 20.068 1.00 63.72 82 GLU A O 1
ATOM 674 N N . GLY A 1 83 ? -12.227 9.850 21.971 1.00 68.88 83 GLY A N 1
ATOM 675 C CA . GLY A 1 83 ? -13.363 10.741 22.281 1.00 68.88 83 GLY A CA 1
ATOM 676 C C . GLY A 1 83 ? -14.709 10.070 22.609 1.00 68.88 83 GLY A C 1
ATOM 677 O O . GLY A 1 83 ? -15.009 8.967 22.155 1.00 68.88 83 GLY A O 1
ATOM 678 N N . ARG A 1 84 ? -15.536 10.700 23.453 1.00 75.19 84 ARG A N 1
ATOM 679 C CA . ARG A 1 84 ? -16.971 10.375 23.579 1.00 75.19 84 ARG A CA 1
ATOM 680 C C . ARG A 1 84 ? -17.792 11.624 23.328 1.00 75.19 84 ARG A C 1
ATOM 682 O O . ARG A 1 84 ? -17.493 12.669 23.885 1.00 75.19 84 ARG A O 1
ATOM 689 N N . VAL A 1 85 ? -18.892 11.490 22.592 1.00 79.38 85 VAL A N 1
ATOM 690 C CA . VAL A 1 85 ? -19.854 12.593 22.432 1.00 79.38 85 VAL A CA 1
ATOM 691 C C . VAL A 1 85 ? -20.399 13.040 23.792 1.00 79.38 85 VAL A C 1
ATOM 693 O O . VAL A 1 85 ? -20.556 14.230 24.020 1.00 79.38 85 VAL A O 1
ATOM 696 N N . HIS A 1 86 ? -20.591 12.106 24.730 1.00 79.81 86 HIS A N 1
ATOM 697 C CA . HIS A 1 86 ? -21.008 12.423 26.097 1.00 79.81 86 HIS A CA 1
ATOM 698 C C . HIS A 1 86 ? -20.031 13.353 26.842 1.00 79.81 86 HIS A C 1
ATOM 700 O O . HIS A 1 86 ? -20.476 14.170 27.634 1.00 79.81 86 HIS A O 1
ATOM 706 N N . GLU A 1 87 ? -18.722 13.285 26.566 1.00 80.75 87 GLU A N 1
ATOM 707 C CA . GLU A 1 87 ? -17.725 14.192 27.171 1.00 80.75 87 GLU A CA 1
ATOM 708 C C . GLU A 1 87 ? -17.865 15.637 26.643 1.00 80.75 87 GLU A C 1
ATOM 710 O O . GLU A 1 87 ? -17.353 16.569 27.256 1.00 80.75 87 GLU A O 1
ATOM 715 N N . LEU A 1 88 ? -18.577 15.833 25.525 1.00 84.19 88 LEU A N 1
ATOM 716 C CA . LEU A 1 88 ? -18.862 17.141 24.924 1.00 84.19 88 LEU A CA 1
ATOM 717 C C . LEU A 1 88 ? -20.176 17.761 25.439 1.00 84.19 88 LEU A C 1
ATOM 719 O O . LEU A 1 88 ? -20.561 18.833 24.973 1.00 84.19 88 LEU A O 1
ATOM 723 N N . ILE A 1 89 ? -20.888 17.094 26.355 1.00 85.31 89 ILE A N 1
ATOM 724 C CA . ILE A 1 89 ? -22.209 17.503 26.852 1.00 85.31 89 ILE A CA 1
ATOM 725 C C . ILE A 1 89 ? -22.115 17.804 28.356 1.00 85.31 89 ILE A C 1
ATOM 727 O O . ILE A 1 89 ? -21.642 16.974 29.125 1.00 85.31 89 ILE A O 1
ATOM 731 N N . SER A 1 90 ? -22.602 18.974 28.779 1.00 83.38 90 SER A N 1
ATOM 732 C CA . SER A 1 90 ? -22.751 19.380 30.186 1.00 83.38 90 SER A CA 1
ATOM 733 C C . SER A 1 90 ? -24.180 19.851 30.427 1.00 83.38 90 SER A C 1
ATOM 735 O O . SER A 1 90 ? -24.711 20.626 29.634 1.00 83.38 90 SER A O 1
ATOM 737 N N . ASP A 1 91 ? -24.818 19.372 31.495 1.00 83.25 91 ASP A N 1
ATOM 738 C CA . ASP A 1 91 ? -26.172 19.793 31.900 1.00 83.25 91 ASP A CA 1
ATOM 739 C C . ASP A 1 91 ? -27.222 19.683 30.777 1.00 83.25 91 ASP A C 1
ATOM 741 O O . ASP A 1 91 ? -28.103 20.528 30.610 1.00 83.25 91 ASP A O 1
ATOM 745 N N . GLY A 1 92 ? -27.101 18.635 29.953 1.00 80.81 92 GLY A N 1
ATOM 746 C CA . GLY A 1 92 ? -27.994 18.388 28.817 1.00 80.81 92 GLY A CA 1
ATOM 747 C C . GLY A 1 92 ? -27.794 19.332 27.625 1.00 80.81 92 GLY A C 1
ATOM 748 O O . GLY A 1 92 ? -28.617 19.332 26.712 1.00 80.81 92 GLY A O 1
ATOM 749 N N . ARG A 1 93 ? -26.716 20.125 27.608 1.00 86.75 93 ARG A N 1
ATOM 750 C CA . ARG A 1 93 ? -26.355 21.042 26.519 1.00 86.75 93 ARG A CA 1
ATOM 751 C C . ARG A 1 93 ? -24.939 20.776 26.026 1.00 86.75 93 ARG A C 1
ATOM 753 O O . ARG A 1 93 ? -24.105 20.227 26.740 1.00 86.75 93 ARG A O 1
ATOM 760 N N . TRP A 1 94 ? -24.656 21.173 24.792 1.00 89.62 94 TRP A N 1
ATOM 761 C CA . TRP A 1 94 ? -23.298 21.130 24.262 1.00 89.62 94 TRP A CA 1
ATOM 762 C C . TRP A 1 94 ? -22.381 22.063 25.057 1.00 89.62 94 TRP A C 1
ATOM 764 O O . TRP A 1 94 ? -22.724 23.217 25.310 1.00 89.62 94 TRP A O 1
ATOM 774 N N . ASN A 1 95 ? -21.201 21.576 25.433 1.00 89.31 95 ASN A N 1
ATOM 775 C CA . ASN A 1 95 ? -20.182 22.391 26.077 1.00 89.31 95 ASN A CA 1
ATOM 776 C C . ASN A 1 95 ? -19.434 23.214 25.016 1.00 89.31 95 ASN A C 1
ATOM 778 O O . ASN A 1 95 ? -18.462 22.747 24.423 1.00 89.31 95 ASN A O 1
ATOM 782 N N . GLU A 1 96 ? -19.891 24.445 24.773 1.00 88.38 96 GLU A N 1
ATOM 783 C CA . GLU A 1 96 ? -19.331 25.315 23.730 1.00 88.38 96 GLU A CA 1
ATOM 784 C C . GLU A 1 96 ? -17.833 25.585 23.900 1.00 88.38 96 GLU A C 1
ATOM 786 O O . GLU A 1 96 ? -17.098 25.631 22.914 1.00 88.38 96 GLU A O 1
ATOM 791 N N . GLY A 1 97 ? -17.370 25.759 25.142 1.00 88.19 97 GLY A N 1
ATOM 792 C CA . GLY A 1 97 ? -15.962 26.028 25.429 1.00 88.19 97 GLY A CA 1
ATOM 793 C C . GLY A 1 97 ? -15.070 24.855 25.032 1.00 88.19 97 GLY A C 1
ATOM 794 O O . GLY A 1 97 ? -14.028 25.042 24.408 1.00 88.19 97 GLY A O 1
ATOM 795 N N . LEU A 1 98 ? -15.510 23.632 25.332 1.00 86.69 98 LEU A N 1
ATOM 796 C CA . LEU A 1 98 ? -14.784 22.422 24.962 1.00 86.69 98 LEU A CA 1
ATOM 797 C C . LEU A 1 98 ? -14.854 22.154 23.450 1.00 86.69 98 LEU A C 1
ATOM 799 O O . LEU A 1 98 ? -13.853 21.754 22.859 1.00 86.69 98 LEU A O 1
ATOM 803 N N . LEU A 1 99 ? -15.988 22.450 22.803 1.00 87.75 99 LEU A N 1
ATOM 804 C CA . LEU A 1 99 ? -16.125 22.342 21.348 1.00 87.75 99 LEU A CA 1
ATOM 805 C C . LEU A 1 99 ? -15.162 23.276 20.607 1.00 87.75 99 LEU A C 1
ATOM 807 O O . LEU A 1 99 ? -14.439 22.809 19.730 1.00 87.75 99 LEU A O 1
ATOM 811 N N . LYS A 1 100 ? -15.082 24.552 21.007 1.00 88.00 100 LYS A N 1
ATOM 812 C CA . LYS A 1 100 ? -14.170 25.544 20.402 1.00 88.00 100 LYS A CA 1
ATOM 813 C C . LYS A 1 100 ? -12.693 25.157 20.519 1.00 88.00 100 LYS A C 1
ATOM 815 O O . LYS A 1 100 ? -11.899 25.521 19.661 1.00 88.00 100 LYS A O 1
ATOM 820 N N . ASN A 1 101 ? -12.328 24.401 21.555 1.00 86.31 101 ASN A N 1
ATOM 821 C CA . ASN A 1 101 ? -10.960 23.919 21.748 1.00 86.31 101 ASN A CA 1
ATOM 822 C C . ASN A 1 101 ? -10.628 22.675 20.906 1.00 86.31 101 ASN A C 1
ATOM 824 O O . ASN A 1 101 ? -9.454 22.399 20.667 1.00 86.31 101 ASN A O 1
ATOM 828 N N . MET A 1 102 ? -11.634 21.894 20.500 1.00 81.81 102 MET A N 1
ATOM 829 C CA . MET A 1 102 ? -11.446 20.597 19.835 1.00 81.81 102 MET A CA 1
ATOM 830 C C . MET A 1 102 ? -11.768 20.611 18.338 1.00 81.81 102 MET A C 1
ATOM 832 O O . MET A 1 102 ? -11.272 19.752 17.609 1.00 81.81 102 MET A O 1
ATOM 836 N N . PHE A 1 103 ? -12.603 21.543 17.879 1.00 85.19 103 PHE A N 1
ATOM 837 C CA . PHE A 1 103 ? -13.110 21.589 16.511 1.00 85.19 103 PHE A CA 1
ATOM 838 C C . PHE A 1 103 ? -12.922 22.975 15.893 1.00 85.19 103 PHE A C 1
ATOM 840 O O . PHE A 1 103 ? -12.978 23.994 16.575 1.00 85.19 103 PHE A O 1
ATOM 847 N N . GLU A 1 104 ? -12.761 23.011 14.570 1.00 87.44 104 GLU A N 1
ATOM 848 C CA . GLU A 1 104 ? -12.811 24.255 13.799 1.00 87.44 104 GLU A CA 1
ATOM 849 C C . GLU A 1 104 ? -14.199 24.906 13.903 1.00 87.44 104 GLU A C 1
ATOM 851 O O . GLU A 1 104 ? -15.202 24.238 14.177 1.00 87.44 104 GLU A O 1
ATOM 856 N N . GLU A 1 105 ? -14.273 26.214 13.661 1.00 87.62 105 GLU A N 1
ATOM 857 C CA . GLU A 1 105 ? -15.484 27.008 13.895 1.00 87.62 105 GLU A CA 1
ATOM 858 C C . GLU A 1 105 ? -16.700 26.506 13.098 1.00 87.62 105 GLU A C 1
ATOM 860 O O . GLU A 1 105 ? -17.799 26.392 13.643 1.00 87.62 105 GLU A O 1
ATOM 865 N N . GLU A 1 106 ? -16.499 26.079 11.847 1.00 88.88 106 GLU A N 1
ATOM 866 C CA . GLU A 1 106 ? -17.557 25.456 11.039 1.00 88.88 106 GLU A CA 1
ATOM 867 C C . GLU A 1 106 ? -18.065 24.142 11.666 1.00 88.88 106 GLU A C 1
ATOM 869 O O . GLU A 1 106 ? -19.269 23.869 11.693 1.00 88.88 106 GLU A O 1
ATOM 874 N N . GLY A 1 107 ? -17.154 23.328 12.208 1.00 85.50 107 GLY A N 1
ATOM 875 C CA . GLY A 1 107 ? -17.482 22.085 12.904 1.00 85.50 107 GLY A CA 1
ATOM 876 C C . GLY A 1 107 ? -18.255 22.337 14.197 1.00 85.50 107 GLY A C 1
ATOM 877 O O . GLY A 1 107 ? -19.263 21.672 14.442 1.00 85.50 107 GLY A O 1
ATOM 878 N N . CYS A 1 108 ? -17.840 23.341 14.974 1.00 88.56 108 CYS A N 1
ATOM 879 C CA . CYS A 1 108 ? -18.536 23.769 16.186 1.00 88.56 108 CYS A CA 1
ATOM 880 C C . CYS A 1 108 ? -19.992 24.131 15.889 1.00 88.56 108 CYS A C 1
ATOM 882 O O . CYS A 1 108 ? -20.893 23.590 16.524 1.00 88.56 108 CYS A O 1
ATOM 884 N N . GLN A 1 109 ? -20.235 24.977 14.884 1.00 88.56 109 GLN A N 1
ATOM 885 C CA . GLN A 1 109 ? -21.589 25.412 14.530 1.00 88.56 109 GLN A CA 1
ATOM 886 C C . GLN A 1 109 ? -22.492 24.242 14.125 1.00 88.56 109 GLN A C 1
ATOM 888 O O . GLN A 1 109 ? -23.649 24.163 14.537 1.00 88.56 109 GLN A O 1
ATOM 893 N N . ARG A 1 110 ? -21.963 23.276 13.364 1.00 89.62 110 ARG A N 1
ATOM 894 C CA . ARG A 1 110 ? -22.716 22.066 12.997 1.00 89.62 110 ARG A CA 1
ATOM 895 C C . ARG A 1 110 ? -23.089 21.220 14.215 1.00 89.62 110 ARG A C 1
ATOM 897 O O . ARG A 1 110 ? -24.198 20.691 14.261 1.00 89.62 110 ARG A O 1
ATOM 904 N N . ILE A 1 111 ? -22.186 21.091 15.188 1.00 87.94 111 ILE A N 1
ATOM 905 C CA . ILE A 1 111 ? -22.444 20.333 16.419 1.00 87.94 111 ILE A CA 1
ATOM 906 C C . ILE A 1 111 ? -23.471 21.063 17.288 1.00 87.94 111 ILE A C 1
ATOM 908 O O . ILE A 1 111 ? -24.435 20.436 17.709 1.00 87.94 111 ILE A O 1
ATOM 912 N N . LEU A 1 112 ? -23.330 22.378 17.485 1.00 86.81 112 LEU A N 1
ATOM 913 C CA . LEU A 1 112 ? -24.273 23.182 18.277 1.00 86.81 112 LEU A CA 1
ATOM 914 C C . LEU A 1 112 ? -25.699 23.135 17.716 1.00 86.81 112 LEU A C 1
ATOM 916 O O . LEU A 1 112 ? -26.656 23.048 18.481 1.00 86.81 112 LEU A O 1
ATOM 920 N N . ASN A 1 113 ? -25.830 23.116 16.388 1.00 87.44 113 ASN A N 1
ATOM 921 C CA . ASN A 1 113 ? -27.116 22.979 15.703 1.00 87.44 113 ASN A CA 1
ATOM 922 C C . ASN A 1 113 ? -27.664 21.542 15.702 1.00 87.44 113 ASN A C 1
ATOM 924 O O . ASN A 1 113 ? -28.820 21.323 15.342 1.00 87.44 113 ASN A O 1
ATOM 928 N N . SER A 1 114 ? -26.855 20.547 16.072 1.00 85.06 114 SER A N 1
ATOM 929 C CA . SER A 1 114 ? -27.300 19.158 16.164 1.00 85.06 114 SER A CA 1
ATOM 930 C C . SER A 1 114 ? -28.055 18.938 17.469 1.00 85.06 114 SER A C 1
ATOM 932 O O . SER A 1 114 ? -27.559 19.235 18.556 1.00 85.06 114 SER A O 1
ATOM 934 N N . GLN A 1 115 ? -29.256 18.373 17.381 1.00 81.50 115 GLN A N 1
ATOM 935 C CA . GLN A 1 115 ? -30.077 18.135 18.560 1.00 81.50 115 GLN A CA 1
ATOM 936 C C . GLN A 1 115 ? -29.519 16.980 19.402 1.00 81.50 115 GLN A C 1
ATOM 938 O O . GLN A 1 115 ? -29.297 15.878 18.896 1.00 81.50 115 GLN A O 1
ATOM 943 N N . ILE A 1 116 ? -29.324 17.222 20.701 1.00 82.44 116 ILE A N 1
ATOM 944 C CA . ILE A 1 116 ? -29.019 16.164 21.669 1.00 82.44 116 ILE A CA 1
ATOM 945 C C . ILE A 1 116 ? -30.294 15.341 21.873 1.00 82.44 116 ILE A C 1
ATOM 947 O O . ILE A 1 116 ? -31.371 15.897 22.097 1.00 82.44 116 ILE A O 1
ATOM 951 N N . SER A 1 117 ? -30.183 14.015 21.778 1.00 76.69 117 SER A N 1
ATOM 952 C CA . SER A 1 117 ? -31.323 13.124 22.005 1.00 76.69 117 SER A CA 1
ATOM 953 C C . SER A 1 117 ? -31.838 13.284 23.437 1.00 76.69 117 SER A C 1
ATOM 955 O O . SER A 1 117 ? -31.131 12.983 24.397 1.00 76.69 117 SER A O 1
ATOM 957 N N . ALA A 1 118 ? -33.084 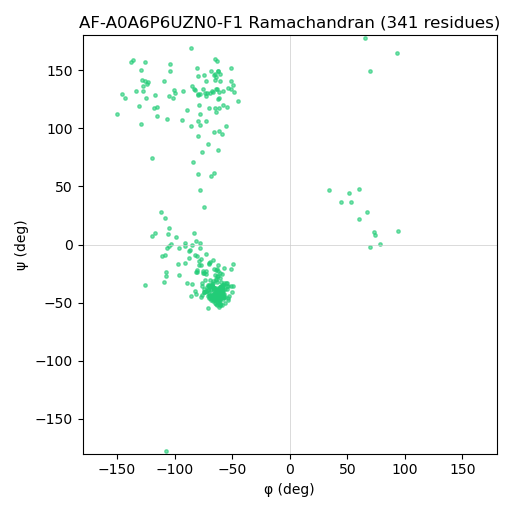13.738 23.578 1.00 68.81 118 ALA A N 1
ATOM 958 C CA . ALA A 1 118 ? -33.745 13.903 24.873 1.00 68.81 118 ALA A CA 1
ATOM 959 C C . ALA A 1 118 ? -34.072 12.559 25.553 1.00 68.81 118 ALA A C 1
ATOM 961 O O . ALA A 1 118 ? -34.361 12.525 26.746 1.00 68.81 118 ALA A O 1
ATOM 962 N N . PHE A 1 119 ? -34.025 11.454 24.801 1.00 66.50 119 PHE A N 1
ATOM 963 C CA . PHE A 1 119 ? -34.519 10.143 25.229 1.00 66.50 119 PHE A CA 1
ATOM 964 C C . PHE A 1 119 ? -33.420 9.144 25.608 1.00 66.50 119 PHE A C 1
ATOM 966 O O . PHE A 1 119 ? -33.705 7.958 25.763 1.00 66.50 119 PHE A O 1
ATOM 973 N N . GLY A 1 120 ? -32.177 9.599 25.798 1.00 65.44 120 GLY A N 1
ATOM 974 C CA . GLY A 1 120 ? -31.104 8.733 26.297 1.00 65.44 120 GLY A CA 1
ATOM 975 C C . GLY A 1 120 ? -30.843 7.539 25.378 1.00 65.44 120 GLY A C 1
ATOM 976 O O . GLY A 1 120 ? -30.781 6.395 25.837 1.00 65.44 120 GLY A O 1
ATOM 977 N N . ASP A 1 121 ? -30.731 7.799 24.072 1.00 69.06 121 ASP A N 1
ATOM 978 C CA . ASP A 1 121 ? -30.367 6.774 23.097 1.00 69.06 121 ASP A CA 1
ATOM 979 C C . ASP A 1 121 ? -29.108 6.022 23.537 1.00 69.06 121 ASP A C 1
ATOM 981 O O . ASP A 1 121 ? -28.148 6.602 24.045 1.00 69.06 121 ASP A O 1
ATOM 985 N N . LYS A 1 122 ? -29.096 4.704 23.316 1.00 70.25 122 LYS A N 1
ATOM 986 C CA . LYS A 1 122 ? -27.923 3.885 23.634 1.00 70.25 122 LYS A CA 1
ATOM 987 C C . LYS A 1 122 ? -26.727 4.355 22.813 1.00 70.25 122 LYS A C 1
ATOM 989 O O . LYS A 1 122 ? -26.820 4.425 21.585 1.00 70.25 122 LYS A O 1
ATOM 994 N N . ASP A 1 123 ? -25.600 4.560 23.490 1.00 75.81 123 ASP A N 1
ATOM 995 C CA . ASP A 1 123 ? -24.322 4.886 22.862 1.00 75.81 123 ASP A CA 1
ATOM 996 C C . ASP A 1 123 ? -23.990 3.926 21.714 1.00 75.81 123 ASP A C 1
ATOM 998 O O . ASP A 1 123 ? -24.147 2.702 21.807 1.00 75.81 123 ASP A O 1
ATOM 1002 N N . ARG A 1 124 ? -23.485 4.492 20.616 1.00 78.50 124 ARG A N 1
ATOM 1003 C CA . ARG A 1 124 ? -23.018 3.741 19.448 1.00 78.50 124 ARG A CA 1
ATOM 1004 C C . ARG A 1 124 ? -21.593 4.144 19.114 1.00 78.50 124 ARG A C 1
ATOM 1006 O O . ARG A 1 124 ? -21.237 5.317 19.158 1.00 78.50 124 ARG A O 1
ATOM 1013 N N . LEU A 1 125 ? -20.785 3.161 18.731 1.00 80.94 125 LEU A N 1
ATOM 1014 C CA . LEU A 1 125 ? -19.442 3.407 18.218 1.00 80.94 125 LEU A CA 1
ATOM 1015 C C . LEU A 1 125 ? -19.518 3.831 16.751 1.00 80.94 125 LEU A C 1
ATOM 1017 O O . LEU A 1 125 ? -20.134 3.142 15.936 1.00 80.94 125 LEU A O 1
ATOM 1021 N N . VAL A 1 126 ? -18.851 4.937 16.417 1.00 84.12 126 VAL A N 1
ATOM 1022 C CA . VAL A 1 126 ? -18.792 5.494 15.060 1.00 84.12 126 VAL A CA 1
ATOM 1023 C C . VAL A 1 126 ? -17.338 5.649 14.631 1.00 84.12 126 VAL A C 1
ATOM 1025 O O . VAL A 1 126 ? -16.522 6.248 15.323 1.00 84.12 126 VAL A O 1
ATOM 1028 N N . TRP A 1 127 ? -16.998 5.072 13.481 1.00 86.31 127 TRP A N 1
ATOM 1029 C CA . TRP A 1 127 ? -15.668 5.169 12.902 1.00 86.31 127 TRP A CA 1
ATOM 1030 C C . TRP A 1 127 ? -15.560 6.448 12.076 1.00 86.31 127 TRP A C 1
ATOM 1032 O O . TRP A 1 127 ? -16.038 6.495 10.942 1.00 86.31 127 TRP A O 1
ATOM 1042 N N . MET A 1 128 ? -14.913 7.474 12.635 1.00 80.94 128 MET A N 1
ATOM 1043 C CA . MET A 1 128 ? -14.865 8.822 12.046 1.00 80.94 128 MET A CA 1
ATOM 1044 C C . MET A 1 128 ? -14.225 8.872 10.650 1.00 80.94 128 MET A C 1
ATOM 1046 O O . MET A 1 128 ? -14.545 9.736 9.842 1.00 80.94 128 MET A O 1
ATOM 1050 N N . LEU A 1 129 ? -13.364 7.905 10.318 1.00 81.00 129 LEU A N 1
ATOM 1051 C CA . LEU A 1 129 ? -12.668 7.841 9.027 1.00 81.00 129 LEU A CA 1
ATOM 1052 C C . LEU A 1 129 ? -13.512 7.196 7.910 1.00 81.00 129 LEU A C 1
ATOM 1054 O O . LEU A 1 129 ? -12.996 6.868 6.839 1.00 81.00 129 LEU A O 1
ATOM 1058 N N . SER A 1 130 ? -14.803 6.961 8.153 1.00 82.75 130 SER A N 1
ATOM 1059 C CA . SER A 1 130 ? -15.747 6.413 7.180 1.00 82.75 130 SER A CA 1
ATOM 1060 C C . SER A 1 130 ? -17.040 7.213 7.180 1.00 82.75 130 SER A C 1
ATOM 1062 O O . SER A 1 130 ? -17.665 7.394 8.218 1.00 82.75 130 SER A O 1
ATOM 1064 N N . LYS A 1 131 ? -17.511 7.592 5.985 1.00 78.44 131 LYS A N 1
ATOM 1065 C CA . LYS A 1 131 ? -18.791 8.301 5.803 1.00 78.44 131 LYS A CA 1
ATOM 1066 C C . LYS A 1 131 ? -20.001 7.521 6.333 1.00 78.44 131 LYS A C 1
ATOM 1068 O O . LYS A 1 131 ? -21.015 8.115 6.660 1.00 78.44 131 LYS A O 1
ATOM 1073 N N . SER A 1 132 ? -19.896 6.193 6.404 1.00 83.50 132 SER A N 1
ATOM 1074 C CA . SER A 1 132 ? -20.950 5.320 6.943 1.00 83.50 132 SER A CA 1
ATOM 1075 C C . SER A 1 132 ? -20.859 5.113 8.459 1.00 83.50 132 SER A C 1
ATOM 1077 O O . SER A 1 132 ? -21.677 4.394 9.023 1.00 83.50 132 SER A O 1
ATOM 1079 N N . GLY A 1 133 ? -19.807 5.621 9.111 1.00 83.69 133 GLY A N 1
ATOM 1080 C CA . GLY A 1 133 ? -19.477 5.285 10.497 1.00 83.69 133 GLY A CA 1
ATOM 1081 C C . GLY A 1 133 ? -18.982 3.847 10.699 1.00 83.69 133 GLY A C 1
ATOM 1082 O O . GLY A 1 133 ? -18.627 3.467 11.812 1.00 83.69 133 GLY A O 1
ATOM 1083 N N . GLY A 1 134 ? -18.930 3.027 9.645 1.00 86.81 134 GLY A N 1
ATOM 1084 C CA . GLY A 1 134 ? -18.446 1.652 9.704 1.00 86.81 134 GLY A CA 1
ATOM 1085 C C . GLY A 1 134 ? -16.929 1.553 9.561 1.00 86.81 134 GLY A C 1
ATOM 1086 O O . GLY A 1 134 ? -16.333 2.160 8.668 1.00 86.81 134 GLY A O 1
ATOM 1087 N N . TYR A 1 135 ? -16.304 0.723 10.396 1.00 89.56 135 TYR A N 1
ATOM 1088 C CA . TYR A 1 135 ? -14.875 0.444 10.307 1.00 89.56 135 TYR A CA 1
ATOM 1089 C C . TYR A 1 135 ? -14.509 -0.316 9.028 1.00 89.56 135 TYR A C 1
ATOM 1091 O O . TYR A 1 135 ? -15.059 -1.383 8.731 1.00 89.56 135 TYR A O 1
ATOM 1099 N N . THR A 1 136 ? -13.482 0.164 8.320 1.00 88.44 136 THR A N 1
ATOM 1100 C CA . THR A 1 136 ? -12.840 -0.595 7.240 1.00 88.44 136 THR A CA 1
ATOM 1101 C C . THR A 1 136 ? -11.328 -0.661 7.432 1.00 88.44 136 THR A C 1
ATOM 1103 O O . THR A 1 136 ? -10.678 0.328 7.777 1.00 88.44 136 THR A O 1
ATOM 1106 N N . VAL A 1 137 ? -10.747 -1.824 7.116 1.00 89.06 137 VAL A N 1
ATOM 1107 C CA . VAL A 1 137 ? -9.286 -2.029 7.138 1.00 89.06 137 VAL A CA 1
ATOM 1108 C C . VAL A 1 137 ? -8.592 -1.010 6.239 1.00 89.06 137 VAL A C 1
ATOM 1110 O O . VAL A 1 137 ? -7.566 -0.466 6.620 1.00 89.06 137 VAL A O 1
ATOM 1113 N N . LYS A 1 138 ? -9.188 -0.684 5.082 1.00 86.12 138 LYS A N 1
ATOM 1114 C CA . LYS A 1 138 ? -8.663 0.328 4.158 1.00 86.12 138 LYS A CA 1
ATOM 1115 C C . LYS A 1 138 ? -8.544 1.699 4.828 1.00 86.12 138 LYS A C 1
ATOM 1117 O O . LYS A 1 138 ? -7.468 2.280 4.782 1.00 86.12 138 LYS A O 1
ATOM 1122 N N . SER A 1 139 ? -9.614 2.193 5.459 1.00 86.38 139 SER A N 1
ATOM 1123 C CA . SER A 1 139 ? -9.597 3.508 6.119 1.00 86.38 139 SER A CA 1
ATOM 1124 C C . SER A 1 139 ? -8.568 3.583 7.245 1.00 86.38 139 SER A C 1
ATOM 1126 O O . SER A 1 139 ? -7.837 4.564 7.333 1.00 86.38 139 SER A O 1
ATOM 1128 N N . ARG A 1 140 ? -8.435 2.525 8.059 1.00 87.19 140 ARG A N 1
ATOM 1129 C CA . ARG A 1 140 ? -7.423 2.515 9.118 1.00 87.19 140 ARG A CA 1
ATOM 1130 C C . ARG A 1 140 ? -6.007 2.423 8.562 1.00 87.19 140 ARG A C 1
ATOM 1132 O O . ARG A 1 140 ? -5.128 3.136 9.031 1.00 87.19 140 ARG A O 1
ATOM 1139 N N . TYR A 1 141 ? -5.790 1.551 7.583 1.00 87.06 141 TYR A N 1
ATOM 1140 C CA . TYR A 1 141 ? -4.480 1.344 6.974 1.00 87.06 141 TYR A CA 1
ATOM 1141 C C . TYR A 1 141 ? -3.928 2.633 6.352 1.00 87.06 141 TYR A C 1
ATOM 1143 O O . TYR A 1 141 ? -2.745 2.921 6.498 1.00 87.06 141 TYR A O 1
ATOM 1151 N N . VAL A 1 142 ? -4.783 3.431 5.700 1.00 83.88 142 VAL A N 1
ATOM 1152 C CA . VAL A 1 142 ? -4.388 4.729 5.129 1.00 83.88 142 VAL A CA 1
ATOM 1153 C C . VAL A 1 142 ? -3.875 5.676 6.216 1.00 83.88 142 VAL A C 1
ATOM 1155 O O . VAL A 1 142 ? -2.749 6.150 6.104 1.00 83.88 142 VAL A O 1
ATOM 1158 N N . VAL A 1 143 ? -4.628 5.866 7.303 1.00 82.06 143 VAL A N 1
ATOM 1159 C CA . VAL A 1 143 ? -4.219 6.755 8.407 1.00 82.06 143 VAL A CA 1
ATOM 1160 C C . VAL A 1 143 ? -2.955 6.263 9.106 1.00 82.06 143 VAL A C 1
ATOM 1162 O O . VAL A 1 143 ? -2.048 7.044 9.376 1.00 82.06 143 VAL A O 1
ATOM 1165 N N . ALA A 1 144 ? -2.846 4.955 9.343 1.00 82.38 144 ALA A N 1
ATOM 1166 C CA . ALA A 1 144 ? -1.648 4.354 9.923 1.00 82.38 144 ALA A CA 1
ATOM 1167 C C . ALA A 1 144 ? -0.395 4.619 9.062 1.00 82.38 144 ALA A C 1
ATOM 1169 O O . ALA A 1 144 ? 0.689 4.877 9.589 1.00 82.38 144 ALA A O 1
ATOM 1170 N N . LYS A 1 145 ? -0.546 4.602 7.733 1.00 79.31 145 LYS A N 1
ATOM 1171 C CA . LYS A 1 145 ? 0.534 4.923 6.798 1.00 79.31 145 LYS A CA 1
ATOM 1172 C C . LYS A 1 145 ? 0.864 6.417 6.782 1.00 79.31 145 LYS A C 1
ATOM 1174 O O . LYS A 1 145 ? 2.034 6.782 6.743 1.00 79.31 145 LYS A O 1
ATOM 1179 N N . GLU A 1 146 ? -0.140 7.286 6.836 1.00 76.94 146 GLU A N 1
ATOM 1180 C CA . GLU A 1 146 ? 0.058 8.740 6.905 1.00 76.94 146 GLU A CA 1
ATOM 1181 C C . GLU A 1 146 ? 0.785 9.164 8.185 1.00 76.94 146 GLU A C 1
ATOM 1183 O O . GLU A 1 146 ? 1.711 9.969 8.115 1.00 76.94 146 GLU A O 1
ATOM 1188 N N . MET A 1 147 ? 0.429 8.580 9.332 1.00 76.62 147 MET A N 1
ATOM 1189 C CA . MET A 1 147 ? 1.111 8.814 10.611 1.00 76.62 147 MET A CA 1
ATOM 1190 C C . MET A 1 147 ? 2.588 8.396 10.553 1.00 76.62 147 MET A C 1
ATOM 1192 O O . MET A 1 147 ? 3.457 9.167 10.954 1.00 76.62 147 MET A O 1
ATOM 1196 N N . GLN A 1 148 ? 2.895 7.223 9.983 1.00 75.62 148 GLN A N 1
ATOM 1197 C CA . GLN A 1 148 ? 4.285 6.790 9.770 1.00 75.62 148 GLN A CA 1
ATOM 1198 C C . GLN A 1 148 ? 5.059 7.739 8.848 1.00 75.62 148 GLN A C 1
ATOM 1200 O O . GLN A 1 148 ? 6.219 8.057 9.110 1.00 75.62 148 GLN A O 1
ATOM 1205 N N . LEU A 1 149 ? 4.426 8.204 7.768 1.00 71.12 149 LEU A N 1
ATOM 1206 C CA . LEU A 1 149 ? 5.038 9.137 6.825 1.00 71.12 149 LEU A CA 1
ATOM 1207 C C . LEU A 1 149 ? 5.322 10.506 7.458 1.00 71.12 149 LEU A C 1
ATOM 1209 O O . LEU A 1 149 ? 6.365 11.090 7.164 1.00 71.12 149 LEU A O 1
ATOM 1213 N N . LYS A 1 150 ? 4.423 11.009 8.316 1.00 70.62 150 LYS A N 1
ATOM 1214 C CA . LYS A 1 150 ? 4.624 12.252 9.079 1.00 70.62 150 LYS A CA 1
ATOM 1215 C C . LYS A 1 150 ? 5.779 12.114 10.071 1.00 70.62 150 LYS A C 1
ATOM 1217 O O . LYS A 1 150 ? 6.725 12.888 9.979 1.00 70.62 150 LYS A O 1
ATOM 1222 N N . GLY A 1 151 ? 5.788 11.056 10.887 1.00 67.88 151 GLY A N 1
ATOM 1223 C CA . GLY A 1 151 ? 6.883 10.807 11.833 1.00 67.88 151 GLY A CA 1
ATOM 1224 C C . GLY A 1 151 ? 8.251 10.672 11.150 1.00 67.88 151 GLY A C 1
ATOM 1225 O O . GLY A 1 151 ? 9.245 11.206 11.633 1.00 67.88 151 GLY A O 1
ATOM 1226 N N . ARG A 1 152 ? 8.311 10.043 9.963 1.00 63.38 152 ARG A N 1
ATOM 1227 C CA . ARG A 1 152 ? 9.561 9.941 9.185 1.00 63.38 152 ARG A CA 1
ATOM 1228 C C . ARG A 1 152 ? 10.035 11.296 8.642 1.00 63.38 152 ARG A C 1
ATOM 1230 O O . ARG A 1 152 ? 11.240 11.526 8.597 1.00 63.38 152 ARG A O 1
ATOM 1237 N N . ARG A 1 153 ? 9.116 12.184 8.243 1.00 58.56 153 ARG A N 1
ATOM 1238 C CA . ARG A 1 153 ? 9.433 13.547 7.768 1.00 58.56 153 ARG A CA 1
ATOM 1239 C C . ARG A 1 153 ? 9.897 14.473 8.888 1.00 58.56 153 ARG A C 1
ATOM 1241 O O . ARG A 1 153 ? 10.761 15.298 8.648 1.00 58.56 153 ARG A O 1
ATOM 1248 N N . GLU A 1 154 ? 9.359 14.326 10.092 1.00 57.09 154 GLU A N 1
ATOM 1249 C CA . GLU A 1 154 ? 9.769 15.130 11.252 1.00 57.09 154 GLU A CA 1
ATOM 1250 C C . GLU A 1 154 ? 11.147 14.700 11.784 1.00 57.09 154 GLU A C 1
ATOM 1252 O O . GLU A 1 154 ? 11.924 15.532 12.240 1.00 57.09 154 GLU A O 1
ATOM 1257 N N . SER A 1 155 ? 11.500 13.415 11.643 1.00 52.44 155 SER A N 1
ATOM 1258 C CA . SER A 1 155 ? 12.817 12.881 12.035 1.00 52.44 155 SER A CA 1
ATOM 1259 C C . SER A 1 155 ? 13.962 13.163 11.048 1.00 52.44 155 SER A C 1
ATOM 1261 O O . SER A 1 155 ? 15.128 12.986 11.391 1.00 52.44 155 SER A O 1
ATOM 1263 N N . LEU A 1 156 ? 13.655 13.583 9.817 1.00 49.31 156 LEU A N 1
ATOM 1264 C CA . LEU A 1 156 ? 14.635 13.865 8.768 1.00 49.31 156 LEU A CA 1
ATOM 1265 C C . LEU A 1 156 ? 14.339 15.254 8.196 1.00 49.31 156 LEU A C 1
ATOM 1267 O O . LEU A 1 156 ? 13.427 15.394 7.385 1.00 49.31 156 LEU A O 1
ATOM 1271 N N . GLN A 1 157 ? 15.132 16.265 8.569 1.00 43.69 157 GLN A N 1
ATOM 1272 C CA . GLN A 1 157 ? 15.185 17.573 7.895 1.00 43.69 157 GLN A CA 1
ATOM 1273 C C . GLN A 1 157 ? 15.738 17.420 6.467 1.00 43.69 157 GLN A C 1
ATOM 1275 O O . GLN A 1 157 ? 16.814 17.912 6.139 1.00 43.69 157 GLN A O 1
ATOM 1280 N N . GLN A 1 158 ? 15.052 16.666 5.612 1.00 40.50 158 GLN A N 1
ATOM 1281 C CA . GLN A 1 158 ? 15.481 16.426 4.246 1.00 40.50 158 GLN A CA 1
ATOM 1282 C C . GLN A 1 158 ? 14.465 17.033 3.291 1.00 40.50 158 GLN A C 1
ATOM 1284 O O . GLN A 1 158 ? 13.322 16.582 3.180 1.00 40.50 158 GLN A O 1
ATOM 1289 N N . GLU A 1 159 ? 14.916 18.091 2.621 1.00 36.06 159 GLU A N 1
ATOM 1290 C CA . GLU A 1 159 ? 14.216 18.774 1.547 1.00 36.06 159 GLU A CA 1
ATOM 1291 C C . GLU A 1 159 ? 13.628 17.754 0.567 1.00 36.06 159 GLU A C 1
ATOM 1293 O O . GLU A 1 159 ? 14.320 16.896 0.008 1.00 36.06 159 GLU A O 1
ATOM 1298 N N . SER A 1 160 ? 12.315 17.835 0.353 1.00 38.72 160 SER A N 1
ATOM 1299 C CA . SER A 1 160 ? 11.677 17.102 -0.733 1.00 38.72 160 SER A CA 1
ATOM 1300 C C . SER A 1 160 ? 12.199 17.674 -2.047 1.00 38.72 160 SER A C 1
ATOM 1302 O O . SER A 1 160 ? 11.716 18.697 -2.514 1.00 38.72 160 SER A O 1
ATOM 1304 N N . SER A 1 161 ? 13.207 17.029 -2.638 1.00 40.28 161 SER A N 1
ATOM 1305 C CA . SER A 1 161 ? 13.721 17.453 -3.941 1.00 40.28 161 SER A CA 1
ATOM 1306 C C . SER A 1 161 ? 12.590 17.426 -4.979 1.00 40.28 161 SER A C 1
ATOM 1308 O O . SER A 1 161 ? 11.881 16.419 -5.106 1.00 40.28 161 SER A O 1
ATOM 1310 N N . SER A 1 162 ? 12.463 18.501 -5.757 1.00 42.53 162 SER A N 1
ATOM 1311 C CA . SER A 1 162 ? 11.507 18.673 -6.865 1.00 42.53 162 SER A CA 1
ATOM 1312 C C . SER A 1 162 ? 11.504 17.516 -7.882 1.00 42.53 162 SER A C 1
ATOM 1314 O O . SER A 1 162 ? 10.507 17.268 -8.562 1.00 42.53 162 SER A O 1
ATOM 1316 N N . ARG A 1 163 ? 12.587 16.726 -7.937 1.00 43.38 163 ARG A N 1
ATOM 1317 C CA . ARG A 1 163 ? 12.715 15.510 -8.757 1.00 43.38 163 ARG A CA 1
ATOM 1318 C C . ARG A 1 163 ? 11.634 14.457 -8.480 1.00 43.38 163 ARG A C 1
ATOM 1320 O O . ARG A 1 163 ? 11.219 13.767 -9.407 1.00 43.38 163 ARG A O 1
ATOM 1327 N N . ASN A 1 164 ? 11.143 14.322 -7.247 1.00 51.22 164 ASN A N 1
ATOM 1328 C CA . ASN A 1 164 ? 10.136 13.298 -6.928 1.00 51.22 164 ASN A CA 1
ATOM 1329 C C . ASN A 1 164 ? 8.732 13.632 -7.460 1.00 51.22 164 ASN A C 1
ATOM 1331 O O . ASN A 1 164 ? 7.938 12.720 -7.697 1.00 51.22 164 ASN A O 1
ATOM 1335 N N . GLU A 1 165 ? 8.428 14.911 -7.676 1.00 48.44 165 GLU A N 1
ATOM 1336 C CA . GLU A 1 165 ? 7.121 15.362 -8.161 1.00 48.44 165 GLU A CA 1
ATOM 1337 C C . GLU A 1 165 ? 7.011 15.214 -9.686 1.00 48.44 165 GLU A C 1
ATOM 1339 O O . GLU A 1 165 ? 6.035 14.639 -10.184 1.00 48.44 165 GLU A O 1
ATOM 1344 N N . ALA A 1 166 ? 8.079 15.585 -10.408 1.00 50.97 166 ALA A N 1
ATOM 1345 C CA . ALA A 1 166 ? 8.230 15.368 -11.850 1.00 50.97 166 ALA A CA 1
ATOM 1346 C C . ALA A 1 166 ? 8.170 13.873 -12.228 1.00 50.97 166 ALA A C 1
ATOM 1348 O O . ALA A 1 166 ? 7.539 13.489 -13.214 1.00 50.97 166 ALA A O 1
ATOM 1349 N N . ASN A 1 167 ? 8.730 12.997 -11.387 1.00 64.44 167 ASN A N 1
ATOM 1350 C CA . ASN A 1 167 ? 8.711 11.550 -11.612 1.00 64.44 167 ASN A CA 1
ATOM 1351 C C . ASN A 1 167 ? 7.315 10.920 -11.451 1.00 64.44 167 ASN A C 1
ATOM 1353 O O . ASN A 1 167 ? 7.084 9.808 -11.932 1.00 64.44 167 ASN A O 1
ATOM 1357 N N . SER A 1 168 ? 6.358 11.603 -10.810 1.00 70.69 168 SER A N 1
ATOM 1358 C CA . SER A 1 168 ? 5.022 11.040 -10.566 1.00 70.69 168 SER A CA 1
ATOM 1359 C C . SER A 1 168 ? 4.246 10.746 -11.857 1.00 70.69 168 SER A C 1
ATOM 1361 O O . SER A 1 168 ? 3.486 9.773 -11.908 1.00 70.69 168 SER A O 1
ATOM 1363 N N . GLY A 1 169 ? 4.461 11.542 -12.912 1.00 82.38 169 GLY A N 1
ATOM 1364 C CA . GLY A 1 169 ? 3.832 11.358 -14.222 1.00 82.38 169 GLY A CA 1
ATOM 1365 C C . GLY A 1 169 ? 4.257 10.051 -14.890 1.00 82.38 169 GLY A C 1
ATOM 1366 O O . GLY A 1 169 ? 3.403 9.261 -15.296 1.00 82.38 169 GLY A O 1
ATOM 1367 N N . VAL A 1 170 ? 5.565 9.772 -14.892 1.00 87.12 170 VAL A N 1
ATOM 1368 C CA . VAL A 1 170 ? 6.157 8.549 -15.460 1.00 87.12 170 VAL A CA 1
ATOM 1369 C C . VAL A 1 170 ? 5.574 7.298 -14.804 1.00 87.12 170 VAL A C 1
ATOM 1371 O O . VAL A 1 170 ? 5.178 6.350 -15.487 1.00 87.12 170 VAL A O 1
ATOM 1374 N N . TRP A 1 171 ? 5.460 7.300 -13.475 1.00 89.00 171 TRP A N 1
ATOM 1375 C CA . TRP A 1 171 ? 4.924 6.157 -12.741 1.00 89.00 171 TRP A CA 1
ATOM 1376 C C . TRP A 1 171 ? 3.425 5.969 -12.949 1.00 89.00 171 TRP A C 1
ATOM 1378 O O . TRP A 1 171 ? 2.977 4.847 -13.191 1.00 89.00 171 TRP A O 1
ATOM 1388 N N . LYS A 1 172 ? 2.638 7.052 -12.893 1.00 86.25 172 LYS A N 1
ATOM 1389 C CA . LYS A 1 172 ? 1.197 7.003 -13.189 1.00 86.25 172 LYS A CA 1
ATOM 1390 C C . LYS A 1 172 ? 0.947 6.434 -14.585 1.00 86.25 172 LYS A C 1
ATOM 1392 O O . LYS A 1 172 ? 0.105 5.549 -14.727 1.00 86.25 172 LYS A O 1
ATOM 1397 N N . PHE A 1 173 ? 1.717 6.887 -15.573 1.00 86.12 173 PHE A N 1
ATOM 1398 C CA . PHE A 1 173 ? 1.652 6.391 -16.942 1.00 86.12 173 PHE A CA 1
ATOM 1399 C C . PHE A 1 173 ? 2.013 4.905 -17.038 1.00 86.12 173 PHE A C 1
ATOM 1401 O O . PHE A 1 173 ? 1.234 4.121 -17.571 1.00 86.12 173 PHE A O 1
ATOM 1408 N N . LEU A 1 174 ? 3.142 4.478 -16.463 1.00 87.81 174 LEU A N 1
ATOM 1409 C CA . LEU A 1 174 ? 3.556 3.071 -16.477 1.00 87.81 174 LEU A CA 1
ATOM 1410 C C . LEU A 1 174 ? 2.460 2.140 -15.938 1.00 87.81 174 LEU A C 1
ATOM 1412 O O . LEU A 1 174 ? 2.160 1.094 -16.522 1.00 87.81 174 LEU A O 1
ATOM 1416 N N . TRP A 1 175 ? 1.858 2.513 -14.809 1.00 88.81 175 TRP A N 1
ATOM 1417 C CA . TRP A 1 175 ? 0.849 1.680 -14.167 1.00 88.81 175 TRP A CA 1
ATOM 1418 C C . TRP A 1 175 ? -0.506 1.720 -14.880 1.00 88.81 175 TRP A C 1
ATOM 1420 O O . TRP A 1 175 ? -1.226 0.719 -14.798 1.00 88.81 175 TRP A O 1
ATOM 1430 N N . SER A 1 176 ? -0.821 2.790 -15.622 1.00 87.44 176 SER A N 1
ATOM 1431 C CA . SER A 1 176 ? -2.052 2.909 -16.415 1.00 87.44 176 SER A CA 1
ATOM 1432 C C . SER A 1 176 ? -2.020 2.148 -17.745 1.00 87.44 176 SER A C 1
ATOM 1434 O O . SER A 1 176 ? -3.082 1.869 -18.295 1.00 87.44 176 SER A O 1
ATOM 1436 N N . LEU A 1 177 ? -0.842 1.758 -18.253 1.00 84.19 177 LEU A N 1
ATOM 1437 C CA . LEU A 1 177 ? -0.726 1.001 -19.507 1.00 84.19 177 LEU A CA 1
ATOM 1438 C C . LEU A 1 177 ? -1.586 -0.274 -19.495 1.00 84.19 177 LEU A C 1
ATOM 1440 O O . LEU A 1 177 ? -1.518 -1.062 -18.553 1.00 84.19 177 LEU A O 1
ATOM 1444 N N . ASN A 1 178 ? -2.330 -0.550 -20.564 1.00 86.44 178 ASN A N 1
ATOM 1445 C CA . ASN A 1 178 ? -3.050 -1.817 -20.708 1.00 86.44 178 ASN A CA 1
ATOM 1446 C C . ASN A 1 178 ? -2.124 -2.917 -21.266 1.00 86.44 178 ASN A C 1
ATOM 1448 O O . ASN A 1 178 ? -2.204 -3.290 -22.430 1.00 86.44 178 ASN A O 1
ATOM 1452 N N . VAL A 1 179 ? -1.170 -3.375 -20.453 1.00 84.50 179 VAL A N 1
ATOM 1453 C CA . VAL A 1 179 ? -0.208 -4.436 -20.807 1.00 84.50 179 VAL A CA 1
ATOM 1454 C C . VAL A 1 179 ? -0.048 -5.427 -19.658 1.00 84.50 179 VAL A C 1
ATOM 1456 O O . VAL A 1 179 ? -0.301 -5.092 -18.496 1.00 84.50 179 VAL A O 1
ATOM 1459 N N . LYS A 1 180 ? 0.431 -6.642 -19.964 1.00 85.00 180 LYS A N 1
ATOM 1460 C CA . LYS A 1 180 ? 0.701 -7.682 -18.955 1.00 85.00 180 LYS A CA 1
ATOM 1461 C C . LYS A 1 180 ? 1.564 -7.119 -17.818 1.00 85.00 180 LYS A C 1
ATOM 1463 O O . LYS A 1 180 ? 2.604 -6.506 -18.063 1.00 85.00 180 LYS A O 1
ATOM 1468 N N . HIS A 1 181 ? 1.187 -7.397 -16.568 1.00 85.94 181 HIS A N 1
ATOM 1469 C CA . HIS A 1 181 ? 1.886 -6.889 -15.380 1.00 85.94 181 HIS A CA 1
ATOM 1470 C C . HIS A 1 181 ? 3.390 -7.194 -15.376 1.00 85.94 181 HIS A C 1
ATOM 1472 O O . HIS A 1 181 ? 4.175 -6.335 -14.981 1.00 85.94 181 HIS A O 1
ATOM 1478 N N . LYS A 1 182 ? 3.810 -8.362 -15.885 1.00 87.88 182 LYS A N 1
ATOM 1479 C CA . LYS A 1 182 ? 5.233 -8.718 -16.010 1.00 87.88 182 LYS A CA 1
ATOM 1480 C C . LYS A 1 182 ? 6.051 -7.678 -16.790 1.00 87.88 182 LYS A C 1
ATOM 1482 O O . LYS A 1 182 ? 7.184 -7.401 -16.413 1.00 87.88 182 LYS A O 1
ATOM 1487 N N . LEU A 1 183 ? 5.460 -7.052 -17.813 1.00 86.19 183 LEU A N 1
ATOM 1488 C CA . LEU A 1 183 ? 6.103 -6.001 -18.606 1.00 86.19 183 LEU A CA 1
ATOM 1489 C C . LEU A 1 183 ? 6.169 -4.682 -17.833 1.00 86.19 183 LEU A C 1
ATOM 1491 O O . LEU A 1 183 ? 7.216 -4.043 -17.819 1.00 86.19 183 LEU A O 1
ATOM 1495 N N . LYS A 1 184 ? 5.101 -4.315 -17.108 1.00 90.25 184 LYS A N 1
ATOM 1496 C CA . LYS A 1 184 ? 5.116 -3.134 -16.224 1.00 90.25 184 LYS A CA 1
ATOM 1497 C C . LYS A 1 184 ? 6.217 -3.243 -15.172 1.00 90.25 184 LYS A C 1
ATOM 1499 O O . LYS A 1 184 ? 6.967 -2.299 -14.960 1.00 90.25 184 LYS A O 1
ATOM 1504 N N . HIS A 1 185 ? 6.340 -4.413 -14.546 1.00 90.56 185 HIS A N 1
ATOM 1505 C CA . HIS A 1 185 ? 7.392 -4.684 -13.568 1.00 90.56 185 HIS A CA 1
ATOM 1506 C C . HIS A 1 185 ? 8.786 -4.690 -14.193 1.00 90.56 185 HIS A C 1
ATOM 1508 O O . HIS A 1 185 ? 9.725 -4.221 -13.560 1.00 90.56 185 HIS A O 1
ATOM 1514 N N . PHE A 1 186 ? 8.936 -5.206 -15.413 1.00 91.00 186 PHE A N 1
ATOM 1515 C CA . PHE A 1 186 ? 10.200 -5.142 -16.138 1.00 91.00 186 PHE A CA 1
ATOM 1516 C C . PHE A 1 186 ? 10.631 -3.692 -16.383 1.00 91.00 186 PHE A C 1
ATOM 1518 O O . PHE A 1 186 ? 11.718 -3.313 -15.964 1.00 91.00 186 PHE A O 1
ATOM 1525 N N . ILE A 1 187 ? 9.748 -2.859 -16.940 1.00 90.81 187 ILE A N 1
ATOM 1526 C CA . ILE A 1 187 ? 10.022 -1.432 -17.169 1.00 90.81 187 ILE A CA 1
ATOM 1527 C C . ILE A 1 187 ? 10.281 -0.708 -15.844 1.00 90.81 187 ILE A C 1
ATOM 1529 O O . ILE A 1 187 ? 11.216 0.076 -15.747 1.00 90.81 187 ILE A O 1
ATOM 1533 N N . TRP A 1 188 ? 9.515 -1.012 -14.793 1.00 92.38 188 TRP A N 1
ATOM 1534 C CA . TRP A 1 188 ? 9.772 -0.492 -13.450 1.00 92.38 188 TRP A CA 1
ATOM 1535 C C . TRP A 1 188 ? 11.187 -0.842 -12.958 1.00 92.38 188 TRP A C 1
ATOM 1537 O O . TRP A 1 188 ? 11.875 0.028 -12.431 1.00 92.38 188 TRP A O 1
ATOM 1547 N N . LYS A 1 189 ? 11.669 -2.076 -13.183 1.00 90.94 189 LYS A N 1
ATOM 1548 C CA . LYS A 1 189 ? 13.053 -2.473 -12.856 1.00 90.94 189 LYS A CA 1
ATOM 1549 C C . LYS A 1 189 ? 14.090 -1.703 -13.678 1.00 90.94 189 LYS A C 1
ATOM 1551 O O . LYS A 1 189 ? 15.145 -1.380 -13.129 1.00 90.94 189 LYS A O 1
ATOM 1556 N N . CYS A 1 190 ? 13.805 -1.417 -14.951 1.00 91.31 190 CYS A N 1
ATOM 1557 C CA . CYS A 1 190 ? 14.647 -0.555 -15.783 1.00 91.31 190 CYS A CA 1
ATOM 1558 C C . CYS A 1 190 ? 14.717 0.854 -15.186 1.00 91.31 190 CYS A C 1
ATOM 1560 O O . CYS A 1 190 ? 15.794 1.333 -14.869 1.00 91.31 190 CYS A O 1
ATOM 1562 N N . LEU A 1 191 ? 13.567 1.480 -14.929 1.00 90.25 191 LEU A N 1
ATOM 1563 C CA . LEU A 1 191 ? 13.479 2.842 -14.391 1.00 90.25 191 LEU A CA 1
ATOM 1564 C C . LEU A 1 191 ? 14.089 2.981 -12.985 1.00 90.25 191 LEU A C 1
ATOM 1566 O O . LEU A 1 191 ? 14.561 4.049 -12.618 1.00 90.25 191 LEU A O 1
ATOM 1570 N N . GLN A 1 192 ? 14.111 1.901 -12.202 1.00 86.69 192 GLN A N 1
ATOM 1571 C CA . GLN A 1 192 ? 14.787 1.840 -10.902 1.00 86.69 192 GLN A CA 1
ATOM 1572 C C . GLN A 1 192 ? 16.289 1.494 -11.000 1.00 86.69 192 GLN A C 1
ATOM 1574 O O . GLN A 1 192 ? 16.958 1.377 -9.972 1.00 86.69 192 GLN A O 1
ATOM 1579 N N . CYS A 1 193 ? 16.828 1.277 -12.205 1.00 87.56 193 CYS A N 1
ATOM 1580 C CA . CYS A 1 193 ? 18.210 0.852 -12.458 1.00 87.56 193 CYS A CA 1
ATOM 1581 C C . CYS A 1 193 ? 18.621 -0.390 -11.642 1.00 87.56 193 CYS A C 1
ATOM 1583 O O . CYS A 1 193 ? 19.696 -0.453 -11.030 1.00 87.56 193 CYS A O 1
ATOM 1585 N N . ILE A 1 194 ? 17.729 -1.388 -11.591 1.00 88.00 194 ILE A N 1
ATOM 1586 C CA . ILE A 1 194 ? 17.929 -2.629 -10.824 1.00 88.00 194 ILE A CA 1
ATOM 1587 C C . ILE A 1 194 ? 17.925 -3.900 -11.673 1.00 88.00 194 ILE A C 1
ATOM 1589 O O . ILE A 1 194 ? 17.923 -4.995 -11.106 1.00 88.00 194 ILE A O 1
ATOM 1593 N N . LEU A 1 195 ? 17.904 -3.781 -13.002 1.00 90.44 195 LEU A N 1
ATOM 1594 C CA . LEU A 1 195 ? 18.081 -4.942 -13.866 1.00 90.44 195 LEU A CA 1
ATOM 1595 C C . LEU A 1 195 ? 19.451 -5.598 -13.620 1.00 90.44 195 LEU A C 1
ATOM 1597 O O . LEU A 1 195 ? 20.440 -4.888 -13.421 1.00 90.44 195 LEU A O 1
ATOM 1601 N N . PRO A 1 196 ? 19.524 -6.941 -13.631 1.00 89.56 196 PRO A N 1
ATOM 1602 C CA . PRO A 1 196 ? 20.756 -7.680 -13.381 1.00 89.56 196 PRO A CA 1
ATOM 1603 C C . PRO A 1 196 ? 21.649 -7.709 -14.634 1.00 89.56 196 PRO A C 1
ATOM 1605 O O . PRO A 1 196 ? 21.927 -8.774 -15.169 1.00 89.56 196 PRO A O 1
ATOM 1608 N N . VAL A 1 197 ? 22.064 -6.539 -15.118 1.00 92.00 197 VAL A N 1
ATOM 1609 C CA . VAL A 1 197 ? 23.121 -6.412 -16.137 1.00 92.00 197 VAL A CA 1
ATOM 1610 C C . VAL A 1 197 ? 24.493 -6.533 -15.473 1.00 92.00 197 VAL A C 1
ATOM 1612 O O . VAL A 1 197 ? 24.619 -6.190 -14.288 1.00 92.00 197 VAL A O 1
ATOM 1615 N N . ASN A 1 198 ? 25.515 -7.007 -16.194 1.00 91.75 198 ASN A N 1
ATOM 1616 C CA . ASN A 1 198 ? 26.807 -7.327 -15.569 1.00 91.75 198 ASN A CA 1
ATOM 1617 C C . ASN A 1 198 ? 27.442 -6.126 -14.846 1.00 91.75 198 ASN A C 1
ATOM 1619 O O . ASN A 1 198 ? 27.996 -6.309 -13.763 1.00 91.75 198 ASN A O 1
ATOM 1623 N N . GLU A 1 199 ? 27.282 -4.898 -15.351 1.00 93.25 199 GLU A N 1
ATOM 1624 C CA . GLU A 1 199 ? 27.721 -3.681 -14.649 1.00 93.25 199 GLU A CA 1
ATOM 1625 C C . GLU A 1 199 ? 27.061 -3.543 -13.263 1.00 93.25 199 GLU A C 1
ATOM 1627 O O . GLU A 1 199 ? 27.722 -3.306 -12.250 1.00 93.25 199 GLU A O 1
ATOM 1632 N N . THR A 1 200 ? 25.741 -3.733 -13.184 1.00 90.19 200 THR A N 1
ATOM 1633 C CA . THR A 1 200 ? 24.991 -3.613 -11.925 1.00 90.19 200 THR A CA 1
ATOM 1634 C C . THR A 1 200 ? 25.316 -4.750 -10.963 1.00 90.19 200 THR A C 1
ATOM 1636 O O . THR A 1 200 ? 25.399 -4.514 -9.754 1.00 90.19 200 THR A O 1
ATOM 1639 N N . ILE A 1 201 ? 25.530 -5.964 -11.475 1.00 90.38 201 ILE A N 1
ATOM 1640 C CA . ILE A 1 201 ? 25.973 -7.110 -10.674 1.00 90.38 201 ILE A CA 1
ATOM 1641 C C . ILE A 1 201 ? 27.360 -6.824 -10.092 1.00 90.38 201 ILE A C 1
ATOM 1643 O O . ILE A 1 201 ? 27.521 -6.871 -8.870 1.00 90.38 201 ILE A O 1
ATOM 1647 N N . ARG A 1 202 ? 28.329 -6.435 -10.932 1.00 91.00 202 ARG A N 1
ATOM 1648 C CA . ARG A 1 202 ? 29.699 -6.106 -10.517 1.00 91.00 202 ARG A CA 1
ATOM 1649 C C . ARG A 1 202 ? 29.715 -4.978 -9.494 1.00 91.00 202 ARG A C 1
ATOM 1651 O O . ARG A 1 202 ? 30.359 -5.103 -8.460 1.00 91.00 202 ARG A O 1
ATOM 1658 N N . ARG A 1 203 ? 28.946 -3.910 -9.713 1.00 90.50 203 ARG A N 1
ATOM 1659 C CA . ARG A 1 203 ? 28.826 -2.785 -8.772 1.00 90.50 203 ARG A CA 1
ATOM 1660 C C . ARG A 1 203 ? 28.293 -3.202 -7.396 1.00 90.50 203 ARG A C 1
ATOM 1662 O O . ARG A 1 203 ? 28.708 -2.632 -6.391 1.00 90.50 203 ARG A O 1
ATOM 1669 N N . ARG A 1 204 ? 27.362 -4.162 -7.330 1.00 88.44 204 ARG A N 1
ATOM 1670 C CA . ARG A 1 204 ? 26.730 -4.598 -6.068 1.00 88.44 204 ARG A CA 1
ATOM 1671 C C . ARG A 1 204 ? 27.522 -5.671 -5.332 1.00 88.44 204 ARG A C 1
ATOM 1673 O O . ARG A 1 204 ? 27.650 -5.588 -4.118 1.00 88.44 204 ARG A O 1
ATOM 1680 N N . ILE A 1 205 ? 28.014 -6.671 -6.056 1.00 89.69 205 ILE A N 1
ATOM 1681 C CA . ILE A 1 205 ? 28.710 -7.836 -5.488 1.00 89.69 205 ILE A CA 1
ATOM 1682 C C . ILE A 1 205 ? 30.225 -7.582 -5.398 1.00 89.69 205 ILE A C 1
ATOM 1684 O O . ILE A 1 205 ? 30.923 -8.264 -4.657 1.00 89.69 205 ILE A O 1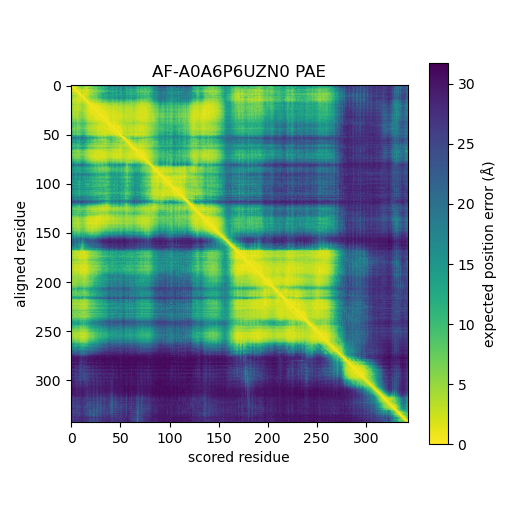
ATOM 1688 N N . ARG A 1 206 ? 30.740 -6.567 -6.108 1.00 87.31 206 ARG A N 1
ATOM 1689 C CA . ARG A 1 206 ? 32.173 -6.234 -6.243 1.00 87.31 206 ARG A CA 1
ATOM 1690 C C . ARG A 1 206 ? 33.012 -7.355 -6.865 1.00 87.31 206 ARG A C 1
ATOM 1692 O O . ARG A 1 206 ? 34.225 -7.385 -6.696 1.00 87.31 206 ARG A O 1
ATOM 1699 N N . GLN A 1 207 ? 32.372 -8.260 -7.602 1.00 85.44 207 GLN A N 1
ATOM 1700 C CA . GLN A 1 207 ? 33.000 -9.408 -8.254 1.00 85.44 207 GLN A CA 1
ATOM 1701 C C . GLN A 1 207 ? 32.446 -9.606 -9.670 1.00 85.44 207 GLN A C 1
ATOM 1703 O O . GLN A 1 207 ? 31.320 -9.199 -9.963 1.00 85.44 207 GLN A O 1
ATOM 1708 N N . GLY A 1 208 ? 33.231 -10.271 -10.521 1.00 85.88 208 GLY A N 1
ATOM 1709 C CA . GLY A 1 208 ? 32.859 -10.630 -11.891 1.00 85.88 208 GLY A CA 1
ATOM 1710 C C . GLY A 1 208 ? 33.284 -9.618 -12.961 1.00 85.88 208 GLY A C 1
ATOM 1711 O O . GLY A 1 208 ? 33.656 -8.482 -12.667 1.00 85.88 208 GLY A O 1
ATOM 1712 N N . ASN A 1 209 ? 33.233 -10.067 -14.219 1.00 88.00 209 ASN A N 1
ATOM 1713 C CA . ASN A 1 209 ? 33.450 -9.239 -15.406 1.00 88.00 209 ASN A CA 1
ATOM 1714 C C . ASN A 1 209 ? 32.148 -8.509 -15.768 1.00 88.00 209 ASN A C 1
ATOM 1716 O O . ASN A 1 209 ? 31.084 -9.129 -15.790 1.00 88.00 209 ASN A O 1
ATOM 1720 N N . ASP A 1 210 ? 32.237 -7.213 -16.057 1.00 90.00 210 ASP A N 1
ATOM 1721 C CA . ASP A 1 210 ? 31.112 -6.385 -16.490 1.00 90.00 210 ASP A CA 1
ATOM 1722 C C . ASP A 1 210 ? 30.930 -6.343 -18.010 1.00 90.00 210 ASP A C 1
ATOM 1724 O O . ASP A 1 210 ? 29.984 -5.722 -18.478 1.00 90.00 210 ASP A O 1
ATOM 1728 N N . GLY A 1 211 ? 31.782 -7.012 -18.785 1.00 92.06 211 GLY A N 1
ATOM 1729 C CA . GLY A 1 211 ? 31.682 -7.066 -20.239 1.00 92.06 211 GLY A CA 1
ATOM 1730 C C . GLY A 1 211 ? 30.372 -7.680 -20.745 1.00 92.06 211 GLY A C 1
ATOM 1731 O O . GLY A 1 211 ? 29.816 -8.598 -20.135 1.00 92.06 211 GLY A O 1
ATOM 1732 N N . CYS A 1 212 ? 29.880 -7.199 -21.889 1.00 92.25 212 CYS A N 1
ATOM 1733 C CA . CYS A 1 212 ? 28.688 -7.760 -22.526 1.00 92.25 212 CYS A CA 1
ATOM 1734 C C . CYS A 1 212 ? 28.963 -9.151 -23.096 1.00 92.25 212 CYS A C 1
ATOM 1736 O O . CYS A 1 212 ? 29.735 -9.308 -24.043 1.00 92.25 212 CYS A O 1
ATOM 1738 N N . ARG A 1 213 ? 28.260 -10.166 -22.582 1.00 87.19 213 ARG A N 1
ATOM 1739 C CA . ARG A 1 213 ? 28.401 -11.551 -23.071 1.00 87.19 213 ARG A CA 1
ATOM 1740 C C . ARG A 1 213 ? 27.725 -11.778 -24.417 1.00 87.19 213 ARG A C 1
AT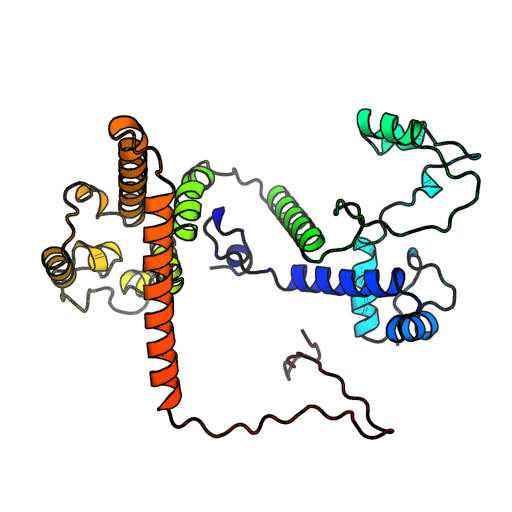OM 1742 O O . ARG A 1 213 ? 28.096 -12.696 -25.136 1.00 87.19 213 ARG A O 1
ATOM 1749 N N . CYS A 1 214 ? 26.752 -10.938 -24.765 1.00 85.56 214 CYS A N 1
ATOM 1750 C CA . CYS A 1 214 ? 26.053 -11.045 -26.039 1.00 85.56 214 CYS A CA 1
ATOM 1751 C C . CYS A 1 214 ? 26.968 -10.622 -27.188 1.00 85.56 214 CYS A C 1
ATOM 1753 O O . CYS A 1 214 ? 27.147 -11.363 -28.146 1.00 85.56 214 CYS A O 1
ATOM 1755 N N . CYS A 1 215 ? 27.539 -9.415 -27.131 1.00 89.06 215 CYS A N 1
ATOM 1756 C CA . CYS A 1 215 ? 28.335 -8.895 -28.242 1.00 89.06 215 CYS A CA 1
ATOM 1757 C C . CYS A 1 215 ? 29.849 -9.083 -28.090 1.00 89.06 215 CYS A C 1
ATOM 1759 O O . CYS A 1 215 ? 30.549 -8.978 -29.101 1.00 89.06 215 CYS A O 1
ATOM 1761 N N . GLY A 1 216 ? 30.328 -9.357 -26.871 1.00 87.06 216 GLY A N 1
ATOM 1762 C CA . GLY A 1 216 ? 31.746 -9.464 -26.529 1.00 87.06 216 GLY A CA 1
ATOM 1763 C C . GLY A 1 216 ? 32.480 -8.121 -26.454 1.00 87.06 216 GLY A C 1
ATOM 1764 O O . GLY A 1 216 ? 33.703 -8.115 -26.370 1.00 87.06 216 GLY A O 1
ATOM 1765 N N . LYS A 1 217 ? 31.774 -6.984 -26.529 1.00 86.31 217 LYS A N 1
ATOM 1766 C CA . LYS A 1 217 ? 32.367 -5.639 -26.588 1.00 86.31 217 LYS A CA 1
ATOM 1767 C C . LYS A 1 217 ? 31.774 -4.716 -25.526 1.00 86.31 217 LYS A C 1
ATOM 1769 O O . LYS A 1 217 ? 30.559 -4.639 -25.388 1.00 86.31 217 LYS A O 1
ATOM 1774 N N . GLY A 1 218 ? 32.645 -3.955 -24.864 1.00 87.62 218 GLY A N 1
ATOM 1775 C CA . GLY A 1 218 ? 32.260 -2.929 -23.894 1.00 87.62 218 GLY A CA 1
ATOM 1776 C C . GLY A 1 218 ? 31.585 -3.475 -22.633 1.00 87.62 218 GLY A C 1
ATOM 1777 O O . GLY A 1 218 ? 31.364 -4.679 -22.484 1.00 87.62 218 GLY A O 1
ATOM 1778 N N . THR A 1 219 ? 31.265 -2.562 -21.722 1.00 92.38 219 THR A N 1
ATOM 1779 C CA . THR A 1 219 ? 30.553 -2.845 -20.473 1.00 92.38 219 THR A CA 1
ATOM 1780 C C . THR A 1 219 ? 29.064 -3.090 -20.739 1.00 92.38 219 THR A C 1
ATOM 1782 O O . THR A 1 219 ? 28.408 -2.339 -21.459 1.00 92.38 219 THR A O 1
ATOM 1785 N N . GLU A 1 220 ? 28.511 -4.141 -20.139 1.00 94.31 220 GLU A N 1
ATOM 1786 C CA . GLU A 1 220 ? 27.095 -4.493 -20.172 1.00 94.31 220 GLU A CA 1
ATOM 1787 C C . GLU A 1 220 ? 26.294 -3.592 -19.231 1.00 94.31 220 GLU A C 1
ATOM 1789 O O . GLU A 1 220 ? 25.946 -3.959 -18.104 1.00 94.31 220 GLU A O 1
ATOM 1794 N N . THR A 1 221 ? 26.013 -2.387 -19.713 1.00 94.06 221 THR A N 1
ATOM 1795 C CA . THR A 1 221 ? 25.052 -1.476 -19.094 1.00 94.06 221 THR A CA 1
ATOM 1796 C C . THR A 1 221 ? 23.635 -1.781 -19.588 1.00 94.06 221 THR A C 1
ATOM 1798 O O . THR A 1 221 ? 23.428 -2.533 -20.549 1.00 94.06 221 THR A O 1
ATOM 1801 N N . MET A 1 222 ? 22.631 -1.186 -18.945 1.00 92.44 222 MET A N 1
ATOM 1802 C CA . MET A 1 222 ? 21.240 -1.290 -19.393 1.00 92.44 222 MET A CA 1
ATOM 1803 C C . MET A 1 222 ? 21.072 -0.705 -20.801 1.00 92.44 222 MET A C 1
ATOM 1805 O O . MET A 1 222 ? 20.481 -1.332 -21.679 1.00 92.44 222 MET A O 1
ATOM 1809 N N . GLU A 1 223 ? 21.639 0.475 -21.026 1.00 93.44 223 GLU A N 1
ATOM 1810 C CA . GLU A 1 223 ? 21.616 1.178 -22.299 1.00 93.44 223 GLU A CA 1
ATOM 1811 C C . GLU A 1 223 ? 22.370 0.401 -23.378 1.00 93.44 223 GLU A C 1
ATOM 1813 O O . GLU A 1 223 ? 21.895 0.304 -24.508 1.00 93.44 223 GLU A O 1
ATOM 1818 N N . HIS A 1 224 ? 23.502 -0.227 -23.042 1.00 92.75 224 HIS A N 1
ATOM 1819 C CA . HIS A 1 224 ? 24.185 -1.120 -23.971 1.00 92.75 224 HIS A CA 1
ATOM 1820 C C . HIS A 1 224 ? 23.276 -2.283 -24.368 1.00 92.75 224 HIS A C 1
ATOM 1822 O O . HIS A 1 224 ? 23.049 -2.510 -25.553 1.00 92.75 224 HIS A O 1
ATOM 1828 N N . MET A 1 225 ? 22.697 -2.983 -23.394 1.00 91.56 225 MET A N 1
ATOM 1829 C CA . MET A 1 225 ? 21.834 -4.136 -23.651 1.00 91.56 225 MET A CA 1
ATOM 1830 C C . MET A 1 225 ? 20.597 -3.802 -24.486 1.00 91.56 225 MET A C 1
ATOM 1832 O O . MET A 1 225 ? 20.205 -4.619 -25.316 1.00 91.56 225 MET A O 1
ATOM 1836 N N . PHE A 1 226 ? 19.989 -2.628 -24.297 1.00 89.31 226 PHE A N 1
ATOM 1837 C CA . PHE A 1 226 ? 18.800 -2.244 -25.058 1.00 89.31 226 PHE A CA 1
ATOM 1838 C C . PHE A 1 226 ? 19.099 -1.524 -26.365 1.00 89.31 226 PHE A C 1
ATOM 1840 O O . PHE A 1 226 ? 18.318 -1.682 -27.295 1.00 89.31 226 PHE A O 1
ATOM 1847 N N . PHE A 1 227 ? 20.163 -0.727 -26.463 1.00 90.19 227 PHE A N 1
ATOM 1848 C CA . PHE A 1 227 ? 20.313 0.225 -27.568 1.00 90.19 227 PHE A CA 1
ATOM 1849 C C . PHE A 1 227 ? 21.613 0.101 -28.354 1.00 90.19 227 PHE A C 1
ATOM 1851 O O . PHE A 1 227 ? 21.580 0.343 -29.557 1.00 90.19 227 PHE A O 1
ATOM 1858 N N . PHE A 1 228 ? 22.731 -0.245 -27.708 1.00 91.25 228 PHE A N 1
ATOM 1859 C CA . PHE A 1 228 ? 24.063 -0.189 -28.336 1.00 91.25 228 PHE A CA 1
ATOM 1860 C C . PHE A 1 228 ? 24.698 -1.563 -28.591 1.00 91.25 228 PHE A C 1
ATOM 1862 O O . PHE A 1 228 ? 25.724 -1.672 -29.260 1.00 91.25 228 PHE A O 1
ATOM 1869 N N . CYS A 1 229 ? 24.111 -2.636 -28.066 1.00 91.81 229 CYS A N 1
ATOM 1870 C CA . CYS A 1 229 ? 24.536 -3.994 -28.360 1.00 91.81 229 CYS A CA 1
ATOM 1871 C C . CYS A 1 229 ? 24.193 -4.320 -29.814 1.00 91.81 229 CYS A C 1
ATOM 1873 O O . CYS A 1 229 ? 23.037 -4.196 -30.221 1.00 91.81 229 CYS A O 1
ATOM 1875 N N . LYS A 1 230 ? 25.168 -4.842 -30.572 1.00 89.50 230 LYS A N 1
ATOM 1876 C CA . LYS A 1 230 ? 24.983 -5.236 -31.983 1.00 89.50 230 LYS A CA 1
ATOM 1877 C C . LYS A 1 230 ? 23.746 -6.118 -32.207 1.00 89.50 230 LYS A C 1
ATOM 1879 O O . LYS A 1 230 ? 23.064 -5.991 -33.213 1.00 89.50 230 LYS A O 1
ATOM 1884 N N . HIS A 1 231 ? 23.434 -6.995 -31.251 1.00 87.31 231 HIS A N 1
ATOM 1885 C CA . HIS A 1 231 ? 22.259 -7.864 -31.317 1.00 87.31 231 HIS A CA 1
ATOM 1886 C C . HIS A 1 231 ? 20.957 -7.095 -31.075 1.00 87.31 231 HIS A C 1
ATOM 1888 O O . HIS A 1 231 ? 19.977 -7.321 -31.778 1.00 87.31 231 HIS A O 1
ATOM 1894 N N . ALA A 1 232 ? 20.947 -6.164 -30.120 1.00 87.38 232 ALA A N 1
ATOM 1895 C CA . ALA A 1 232 ? 19.787 -5.322 -29.854 1.00 87.38 232 ALA A CA 1
ATOM 1896 C C . ALA A 1 232 ? 19.472 -4.413 -31.050 1.00 87.38 232 ALA A C 1
ATOM 1898 O O . ALA A 1 232 ? 18.315 -4.290 -31.441 1.00 87.38 232 ALA A O 1
ATOM 1899 N N . GLU A 1 233 ? 20.494 -3.841 -31.691 1.00 86.88 233 GLU A N 1
ATOM 1900 C CA . GLU A 1 233 ? 20.321 -3.045 -32.910 1.00 86.88 233 GLU A CA 1
ATOM 1901 C C . GLU A 1 233 ? 19.686 -3.846 -34.052 1.00 86.88 233 GLU A C 1
ATOM 1903 O O . GLU A 1 233 ? 18.816 -3.326 -34.749 1.00 86.88 233 GLU A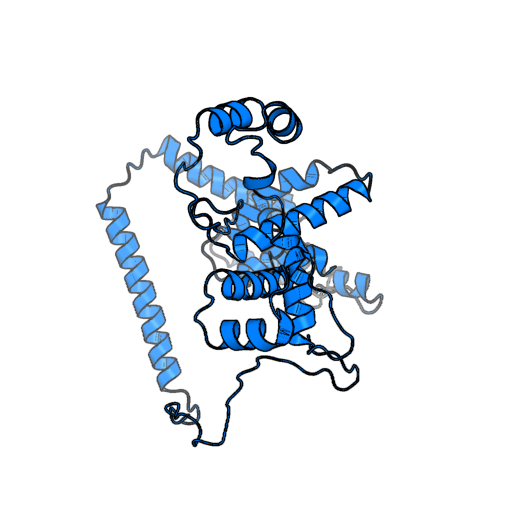 O 1
ATOM 1908 N N . LEU A 1 234 ? 20.083 -5.111 -34.237 1.00 84.25 234 LEU A N 1
ATOM 1909 C CA . LEU A 1 234 ? 19.472 -5.995 -35.235 1.00 84.25 234 LEU A CA 1
ATOM 1910 C C . LEU A 1 234 ? 17.996 -6.266 -34.923 1.00 84.25 234 LEU A C 1
ATOM 1912 O O . LEU A 1 234 ? 17.162 -6.179 -35.821 1.00 84.25 234 LEU A O 1
ATOM 1916 N N . ILE A 1 235 ? 17.665 -6.525 -33.655 1.00 82.75 235 ILE A N 1
ATOM 1917 C CA . ILE A 1 235 ? 16.276 -6.726 -33.216 1.00 82.75 235 ILE A CA 1
ATOM 1918 C C . ILE A 1 235 ? 15.441 -5.471 -33.491 1.00 82.75 235 ILE A C 1
ATOM 1920 O O . ILE A 1 235 ? 14.352 -5.573 -34.049 1.00 82.75 235 ILE A O 1
ATOM 1924 N N . TRP A 1 236 ? 15.950 -4.280 -33.160 1.00 81.50 236 TRP A N 1
ATOM 1925 C CA . TRP A 1 236 ? 15.228 -3.033 -33.419 1.00 81.50 236 TRP A CA 1
ATOM 1926 C C . TRP A 1 236 ? 15.071 -2.719 -34.905 1.00 81.50 236 TRP A C 1
ATOM 1928 O O . TRP A 1 236 ? 14.044 -2.168 -35.282 1.00 81.50 236 TRP A O 1
ATOM 1938 N N . LYS A 1 237 ? 16.046 -3.081 -35.749 1.00 81.94 237 LYS A N 1
ATOM 1939 C CA . LYS A 1 237 ? 15.929 -2.949 -37.212 1.00 81.94 237 LYS A CA 1
ATOM 1940 C C . LYS A 1 237 ? 14.880 -3.892 -37.802 1.00 81.94 237 LYS A C 1
ATOM 1942 O O . LYS A 1 237 ? 14.242 -3.533 -38.784 1.00 81.94 237 LYS A O 1
ATOM 1947 N N . ALA A 1 238 ? 14.718 -5.081 -37.223 1.00 80.19 238 ALA A N 1
ATOM 1948 C CA . ALA A 1 238 ? 13.721 -6.058 -37.655 1.00 80.19 238 ALA A CA 1
ATOM 1949 C C . ALA A 1 238 ? 12.309 -5.757 -37.120 1.00 80.19 238 ALA A C 1
ATOM 1951 O O . ALA A 1 238 ? 11.321 -6.235 -37.673 1.00 80.19 238 ALA A O 1
ATOM 1952 N N . ALA A 1 239 ? 12.196 -4.989 -36.035 1.00 74.12 239 ALA A N 1
ATOM 1953 C CA . ALA A 1 239 ? 10.913 -4.645 -35.444 1.00 74.12 239 ALA A CA 1
ATOM 1954 C C . ALA A 1 239 ? 10.156 -3.618 -36.319 1.00 74.12 239 ALA A C 1
ATOM 1956 O O . ALA A 1 239 ? 10.765 -2.667 -36.809 1.00 74.12 239 ALA A O 1
ATOM 1957 N N . PRO A 1 240 ? 8.822 -3.732 -36.474 1.00 75.00 240 PRO A N 1
ATOM 1958 C CA . PRO A 1 240 ? 8.014 -2.829 -37.303 1.00 75.00 240 PRO A CA 1
ATOM 1959 C C . PRO A 1 240 ? 7.729 -1.486 -36.598 1.00 75.00 240 PRO A C 1
ATOM 1961 O O . PRO A 1 240 ? 6.592 -1.025 -36.523 1.00 75.00 240 PRO A O 1
ATOM 1964 N N . ILE A 1 241 ? 8.757 -0.876 -36.008 1.00 70.88 241 ILE A N 1
ATOM 1965 C CA . ILE A 1 241 ? 8.673 0.321 -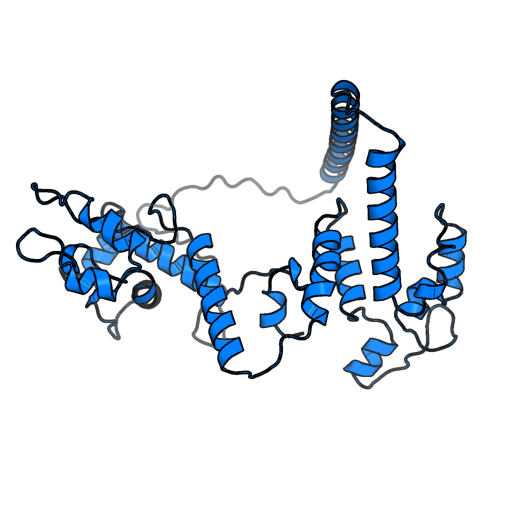35.165 1.00 70.88 241 ILE A CA 1
ATOM 1966 C C . ILE A 1 241 ? 9.922 1.183 -35.361 1.00 70.88 241 ILE A C 1
ATOM 1968 O O . ILE A 1 241 ? 11.048 0.704 -35.271 1.00 70.88 241 ILE A O 1
ATOM 1972 N N . SER A 1 242 ? 9.721 2.479 -35.616 1.00 71.06 242 SER A N 1
ATOM 1973 C CA . SER A 1 242 ? 10.808 3.444 -35.816 1.00 71.06 242 SER A CA 1
ATOM 1974 C C . SER A 1 242 ? 10.987 4.336 -34.593 1.00 71.06 242 SER A C 1
ATOM 1976 O O . SER A 1 242 ? 10.046 4.983 -34.136 1.00 71.06 242 SER A O 1
ATOM 1978 N N . TRP A 1 243 ? 12.224 4.412 -34.101 1.00 71.88 243 TRP A N 1
ATOM 1979 C CA . TRP A 1 243 ? 12.618 5.234 -32.953 1.00 71.88 243 TRP A CA 1
ATOM 1980 C C . TRP A 1 243 ? 13.462 6.448 -33.351 1.00 71.88 243 TRP A C 1
ATOM 1982 O O . TRP A 1 243 ? 14.227 6.958 -32.535 1.00 71.88 243 TRP A O 1
ATOM 1992 N N . ASN A 1 244 ? 13.374 6.903 -34.607 1.00 74.06 244 ASN A N 1
ATOM 1993 C CA . ASN A 1 244 ? 14.235 7.972 -35.125 1.00 74.06 244 ASN A CA 1
ATOM 1994 C C . ASN A 1 244 ? 14.194 9.252 -34.270 1.00 74.06 244 ASN A C 1
ATOM 1996 O O . ASN A 1 244 ? 15.249 9.826 -34.029 1.00 74.06 244 ASN A O 1
ATOM 2000 N N . GLY A 1 245 ? 13.024 9.627 -33.742 1.00 76.19 245 GLY A N 1
ATOM 2001 C CA . GLY A 1 245 ? 12.860 10.789 -32.855 1.00 76.19 245 GLY A CA 1
ATOM 2002 C C . GLY A 1 245 ? 13.305 10.584 -31.401 1.00 76.19 245 GLY A C 1
ATOM 2003 O O . GLY A 1 245 ? 13.240 11.518 -30.617 1.00 76.19 245 GLY A O 1
ATOM 2004 N N . LEU A 1 246 ? 13.748 9.380 -31.019 1.00 82.19 246 LEU A N 1
ATOM 2005 C CA . LEU A 1 246 ? 14.227 9.078 -29.663 1.00 82.19 246 LEU A CA 1
ATOM 2006 C C . LEU A 1 246 ? 15.706 8.673 -29.628 1.00 82.19 246 LEU A C 1
ATOM 2008 O O . LEU A 1 246 ? 16.198 8.198 -28.601 1.00 82.19 246 LEU A O 1
ATOM 2012 N N . LYS A 1 247 ? 16.424 8.825 -30.749 1.00 82.69 247 LYS A N 1
ATOM 2013 C CA . LYS A 1 247 ? 17.815 8.373 -30.877 1.00 82.69 247 LYS A CA 1
ATOM 2014 C C . LYS A 1 247 ? 18.745 9.048 -29.879 1.00 82.69 247 LYS A C 1
ATOM 2016 O O . LYS A 1 247 ? 19.622 8.356 -29.358 1.00 82.69 247 LYS A O 1
ATOM 2021 N N . ASP A 1 248 ? 18.512 10.325 -29.604 1.00 86.00 248 ASP A N 1
ATOM 2022 C CA . ASP A 1 248 ? 19.360 11.139 -28.734 1.00 86.00 248 ASP A CA 1
ATOM 2023 C C . ASP A 1 248 ? 19.195 10.770 -27.260 1.00 86.00 248 ASP A C 1
ATOM 2025 O O . ASP A 1 248 ? 20.132 10.913 -26.484 1.00 86.00 248 ASP A O 1
ATOM 2029 N N . TYR A 1 249 ? 18.065 10.172 -26.873 1.00 87.75 249 TYR A N 1
ATOM 2030 C CA . TYR A 1 249 ? 17.807 9.751 -25.493 1.00 87.75 249 TYR A CA 1
ATOM 2031 C C . TYR A 1 249 ? 18.341 8.353 -25.154 1.00 87.75 249 TYR A C 1
ATOM 2033 O O . TYR A 1 249 ? 18.283 7.937 -24.001 1.00 87.75 249 TYR A O 1
ATOM 2041 N N . ARG A 1 250 ? 18.885 7.602 -26.123 1.00 88.00 250 ARG A N 1
ATOM 2042 C CA . ARG A 1 250 ? 19.342 6.208 -25.917 1.00 88.00 250 ARG A CA 1
ATOM 2043 C C . ARG A 1 250 ? 20.475 6.062 -24.896 1.00 88.00 250 ARG A C 1
ATOM 2045 O O . ARG A 1 250 ? 20.703 4.968 -24.396 1.00 88.00 250 ARG A O 1
ATOM 2052 N N . HIS A 1 251 ? 21.170 7.150 -24.574 1.00 87.88 251 HIS A N 1
ATOM 2053 C CA . HIS A 1 251 ? 22.208 7.181 -23.544 1.00 87.88 251 HIS A CA 1
ATOM 2054 C C . HIS A 1 251 ? 21.649 7.104 -22.111 1.00 87.88 251 HIS A C 1
ATOM 2056 O O . HIS A 1 251 ? 22.422 6.978 -21.163 1.00 87.88 251 HIS A O 1
ATOM 2062 N N . ASN A 1 252 ? 20.327 7.195 -21.937 1.00 89.50 252 ASN A N 1
ATOM 2063 C CA . ASN A 1 252 ? 19.676 7.107 -20.642 1.00 89.50 252 ASN A CA 1
ATOM 2064 C C . ASN A 1 252 ? 18.271 6.510 -20.789 1.00 89.50 252 ASN A C 1
ATOM 2066 O O . ASN A 1 252 ? 17.362 7.144 -21.333 1.00 89.50 252 ASN A O 1
ATOM 2070 N N . PHE A 1 253 ? 18.059 5.303 -20.258 1.00 89.75 253 PHE A N 1
ATOM 2071 C CA . PHE A 1 253 ? 16.768 4.623 -20.402 1.00 89.75 253 PHE A CA 1
ATOM 2072 C C . PHE A 1 253 ? 15.590 5.439 -19.845 1.00 89.75 253 PHE A C 1
ATOM 2074 O O . PHE A 1 253 ? 14.495 5.407 -20.407 1.00 89.75 253 PHE A O 1
ATOM 2081 N N . TRP A 1 254 ? 15.798 6.191 -18.760 1.00 90.56 254 TRP A N 1
ATOM 2082 C CA . TRP A 1 254 ? 14.752 7.023 -18.167 1.00 90.56 254 TRP A CA 1
ATOM 2083 C C . TRP A 1 254 ? 14.315 8.139 -19.115 1.00 90.56 254 TRP A C 1
ATOM 2085 O O . TRP A 1 254 ? 13.116 8.330 -19.330 1.00 90.56 254 TRP A O 1
ATOM 2095 N N . GLN A 1 255 ? 15.268 8.861 -19.704 1.00 88.38 255 GLN A N 1
ATOM 2096 C CA . GLN A 1 255 ? 14.970 9.918 -20.670 1.00 88.38 255 GLN A CA 1
ATOM 2097 C C . GLN A 1 255 ? 14.319 9.344 -21.927 1.00 88.38 255 GLN A C 1
ATOM 2099 O O . GLN A 1 255 ? 13.315 9.878 -22.388 1.00 88.38 255 GLN A O 1
ATOM 2104 N N . TRP A 1 256 ? 14.815 8.205 -22.419 1.00 89.19 256 TRP A N 1
ATOM 2105 C CA . TRP A 1 256 ? 14.218 7.512 -23.559 1.00 89.19 256 TRP A CA 1
ATOM 2106 C C . TRP A 1 256 ? 12.759 7.118 -23.293 1.00 89.19 256 TRP A C 1
ATOM 2108 O O . TRP A 1 256 ? 11.879 7.369 -24.116 1.00 89.19 256 TRP A O 1
ATOM 2118 N N . TRP A 1 257 ? 12.475 6.565 -22.110 1.00 88.38 257 TRP A N 1
ATOM 2119 C CA . TRP A 1 257 ? 11.117 6.213 -21.695 1.00 88.38 257 TRP A CA 1
ATOM 2120 C C . TRP A 1 257 ? 10.216 7.442 -21.506 1.00 88.38 257 TRP A C 1
ATOM 2122 O O . TRP A 1 257 ? 9.030 7.404 -21.835 1.00 88.38 257 TRP A O 1
ATOM 2132 N N . SER A 1 258 ? 10.771 8.540 -20.994 1.00 86.56 258 SER A N 1
ATOM 2133 C CA . SER A 1 258 ? 10.039 9.796 -20.803 1.00 86.56 258 SER A CA 1
ATOM 2134 C C . SER A 1 258 ? 9.663 10.423 -22.148 1.00 86.56 258 SER A C 1
ATOM 2136 O O . SER A 1 258 ? 8.495 10.745 -22.353 1.00 86.56 258 SER A O 1
ATOM 2138 N N . GLY A 1 259 ? 10.591 10.462 -23.109 1.00 83.56 259 GLY A N 1
ATOM 2139 C CA . GLY A 1 259 ? 10.303 10.904 -24.477 1.00 83.56 259 GLY A CA 1
ATOM 2140 C C . GLY A 1 259 ? 9.259 10.022 -25.174 1.00 83.56 259 GLY A C 1
ATOM 2141 O O . GLY A 1 259 ? 8.366 10.522 -25.856 1.00 83.56 259 GLY A O 1
ATOM 2142 N N . LEU A 1 260 ? 9.290 8.702 -24.943 1.00 82.44 260 LEU A N 1
ATOM 2143 C CA . LEU A 1 260 ? 8.259 7.783 -25.442 1.00 82.44 260 LEU A CA 1
ATOM 2144 C C . LEU A 1 260 ? 6.864 8.105 -24.881 1.00 82.44 260 LEU A C 1
ATOM 2146 O O . LEU A 1 260 ? 5.864 8.053 -25.604 1.00 82.44 260 LEU A O 1
ATOM 2150 N N . MET A 1 261 ? 6.787 8.400 -23.582 1.00 80.19 261 MET A N 1
ATOM 2151 C CA . MET A 1 261 ? 5.548 8.804 -22.920 1.00 80.19 261 MET A CA 1
ATOM 2152 C C . MET A 1 261 ? 5.009 10.106 -23.522 1.00 80.19 261 MET A C 1
ATOM 2154 O O . MET A 1 261 ? 3.824 10.165 -23.856 1.00 80.19 261 MET A O 1
ATOM 2158 N N . GLU A 1 262 ? 5.860 11.118 -23.687 1.00 75.50 262 GLU A N 1
ATOM 2159 C CA . GLU A 1 262 ? 5.487 12.420 -24.252 1.00 75.50 262 GLU A CA 1
ATOM 2160 C C . GLU A 1 262 ? 4.957 12.284 -25.680 1.00 75.50 262 GLU A C 1
ATOM 2162 O O . GLU A 1 262 ? 3.842 12.728 -25.948 1.00 75.50 262 GLU A O 1
ATOM 2167 N N . ALA A 1 263 ? 5.651 11.541 -26.548 1.00 70.88 263 ALA A N 1
ATOM 2168 C CA . ALA A 1 263 ? 5.205 11.290 -27.919 1.00 70.88 263 ALA A CA 1
ATOM 2169 C C . ALA A 1 263 ? 3.835 10.582 -27.986 1.00 70.88 263 ALA A C 1
ATOM 2171 O O . ALA A 1 263 ? 3.009 10.864 -28.858 1.00 70.88 263 ALA A O 1
ATOM 2172 N N . LYS A 1 264 ? 3.544 9.663 -27.052 1.00 67.50 264 LYS A N 1
ATOM 2173 C CA . LYS A 1 264 ? 2.234 8.990 -26.981 1.00 67.50 264 LYS A CA 1
ATOM 2174 C C . LYS A 1 264 ? 1.127 9.929 -26.498 1.00 67.50 264 LYS A C 1
ATOM 2176 O O . LYS A 1 264 ? 0.003 9.863 -27.006 1.00 67.50 264 LYS A O 1
ATOM 2181 N N . ILE A 1 265 ? 1.427 10.772 -25.510 1.00 60.34 265 ILE A N 1
ATOM 2182 C CA . ILE A 1 265 ? 0.495 11.784 -25.000 1.00 60.34 265 ILE A CA 1
ATOM 2183 C C . ILE A 1 265 ? 0.194 12.802 -26.099 1.00 60.34 265 ILE A C 1
ATOM 2185 O O . ILE A 1 265 ? -0.973 13.101 -26.336 1.00 60.34 265 ILE A O 1
ATOM 2189 N N . GLU A 1 266 ? 1.215 13.277 -26.805 1.00 57.72 266 GLU A N 1
ATOM 2190 C CA . GLU A 1 266 ? 1.087 14.223 -27.909 1.00 57.72 266 GLU A CA 1
ATOM 2191 C C . GLU A 1 266 ? 0.278 13.634 -29.069 1.00 57.72 266 GLU A C 1
ATOM 2193 O O . GLU A 1 266 ? -0.683 14.254 -29.511 1.00 57.72 266 GLU A O 1
ATOM 2198 N N . LYS A 1 267 ? 0.544 12.388 -29.484 1.00 59.59 267 LYS A N 1
ATOM 2199 C CA . LYS A 1 267 ? -0.272 11.709 -30.507 1.00 59.59 267 LYS A CA 1
ATOM 2200 C C . LYS A 1 267 ? -1.745 11.587 -30.099 1.00 59.59 267 LYS A C 1
ATOM 2202 O O . LYS A 1 267 ? -2.627 11.804 -30.924 1.00 59.59 267 LYS A O 1
ATOM 2207 N N . SER A 1 268 ? -2.012 11.277 -28.829 1.00 53.69 268 SER A N 1
ATOM 2208 C CA . SER A 1 268 ? -3.382 11.194 -28.299 1.00 53.69 268 SER A CA 1
ATOM 2209 C C . SER A 1 268 ? -4.059 12.572 -28.250 1.00 53.69 268 SER A C 1
ATOM 2211 O O . SER A 1 268 ? -5.239 12.689 -28.565 1.00 53.69 268 SER A O 1
ATOM 2213 N N . ARG A 1 269 ? -3.317 13.628 -27.891 1.00 43.66 269 ARG A N 1
ATOM 2214 C CA . ARG A 1 269 ? -3.799 15.020 -27.886 1.00 43.66 269 ARG A CA 1
ATOM 2215 C C . ARG A 1 269 ? -4.078 15.532 -29.298 1.00 43.66 269 ARG A C 1
ATOM 2217 O O . ARG A 1 269 ? -5.138 16.104 -29.528 1.00 43.66 269 ARG A O 1
ATOM 2224 N N . ASN A 1 270 ? -3.188 15.254 -30.247 1.00 50.12 270 ASN A N 1
ATOM 2225 C CA . ASN A 1 270 ? -3.323 15.680 -31.638 1.00 50.12 270 ASN A CA 1
ATOM 2226 C C . ASN A 1 270 ? -4.499 14.980 -32.337 1.00 50.12 270 ASN A C 1
ATOM 2228 O O . ASN A 1 270 ? -5.213 15.622 -33.099 1.00 50.12 270 ASN A O 1
ATOM 2232 N N . GLN A 1 271 ? -4.774 13.708 -32.021 1.00 49.84 271 GLN A N 1
ATOM 2233 C CA . GLN A 1 271 ? -5.984 13.016 -32.494 1.00 49.84 271 GLN A CA 1
ATOM 2234 C C . GLN A 1 271 ? -7.278 13.678 -31.993 1.00 49.84 271 GLN A C 1
ATOM 2236 O O . GLN A 1 271 ? -8.234 13.809 -32.748 1.00 49.84 271 GLN A O 1
ATOM 2241 N N . ILE A 1 272 ? -7.309 14.150 -30.746 1.00 50.94 272 ILE A N 1
ATOM 2242 C CA . ILE A 1 272 ? -8.491 14.817 -30.176 1.00 50.94 272 ILE A CA 1
ATOM 2243 C C . ILE A 1 272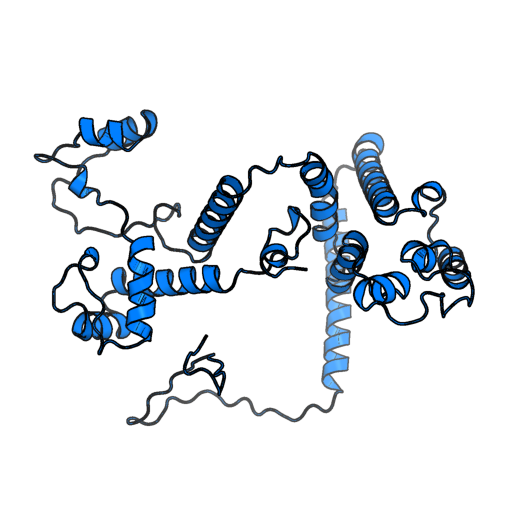 ? -8.659 16.233 -30.747 1.00 50.94 272 ILE A C 1
ATOM 2245 O O . ILE A 1 272 ? -9.773 16.655 -31.043 1.00 50.94 272 ILE A O 1
ATOM 2249 N N . GLN A 1 273 ? -7.557 16.969 -30.900 1.00 40.19 273 GLN A N 1
ATOM 2250 C CA . GLN A 1 273 ? -7.585 18.390 -31.242 1.00 40.19 273 GLN A CA 1
ATOM 2251 C C . GLN A 1 273 ? -7.699 18.656 -32.749 1.00 40.19 273 GLN A C 1
ATOM 2253 O O . GLN A 1 273 ? -8.357 19.620 -33.137 1.00 40.19 273 GLN A O 1
ATOM 2258 N N . PHE A 1 274 ? -7.102 17.809 -33.595 1.00 42.94 274 PHE A N 1
ATOM 2259 C CA . PHE A 1 274 ? -7.056 18.028 -35.046 1.00 42.94 274 PHE A CA 1
ATOM 2260 C C . PHE A 1 274 ? -7.966 17.096 -35.854 1.00 42.94 274 PHE A C 1
ATOM 2262 O O . PHE A 1 274 ? -8.438 17.518 -36.906 1.00 42.94 274 PHE A O 1
ATOM 2269 N N . ASN A 1 275 ? -8.288 15.887 -35.369 1.00 50.53 275 ASN A N 1
ATOM 2270 C CA . ASN A 1 275 ? -9.110 14.940 -36.142 1.00 50.53 275 ASN A CA 1
ATOM 2271 C C . ASN A 1 275 ? -10.609 14.954 -35.801 1.00 50.53 275 ASN A C 1
ATOM 2273 O O . ASN A 1 275 ? -11.345 14.223 -36.454 1.00 50.53 275 ASN A O 1
ATOM 2277 N N . ARG A 1 276 ? -11.070 15.752 -34.816 1.00 44.69 276 ARG A N 1
ATOM 2278 C CA . ARG A 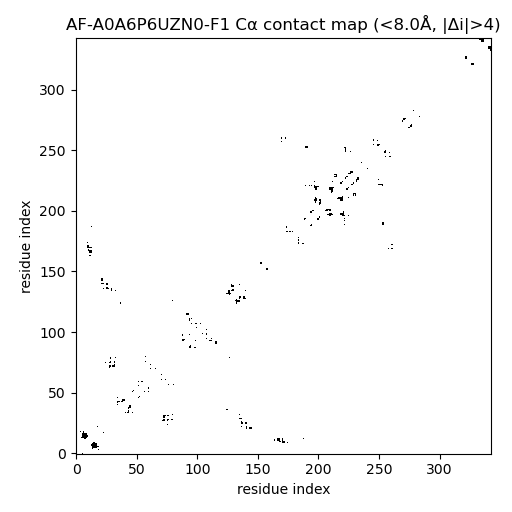1 276 ? -12.484 15.836 -34.363 1.00 44.69 276 ARG A CA 1
ATOM 2279 C C . ARG A 1 276 ? -13.227 14.489 -34.446 1.00 44.69 276 ARG A C 1
ATOM 2281 O O . ARG A 1 276 ? -14.343 14.419 -34.954 1.00 44.69 276 ARG A O 1
ATOM 2288 N N . GLU A 1 277 ? -12.610 13.410 -33.965 1.00 44.28 277 GLU A N 1
ATOM 2289 C CA . GLU A 1 277 ? -13.296 12.123 -33.849 1.00 44.28 277 GLU A CA 1
ATOM 2290 C C . GLU A 1 277 ? -14.324 12.242 -32.715 1.00 44.28 277 GLU A C 1
ATOM 2292 O O . GLU A 1 277 ? -14.047 11.943 -31.550 1.00 44.28 277 GLU A O 1
ATOM 2297 N N . GLU A 1 278 ? -15.526 12.725 -33.041 1.00 42.72 278 GLU A N 1
ATOM 2298 C CA . GLU A 1 278 ? -16.694 12.503 -32.201 1.00 42.72 278 GLU A CA 1
ATOM 2299 C C . GLU A 1 278 ? -16.864 10.993 -32.062 1.00 42.72 278 GLU A C 1
ATOM 2301 O O . GLU A 1 278 ? -16.989 10.259 -33.046 1.00 42.72 278 GLU A O 1
ATOM 2306 N N . ARG A 1 279 ? -16.810 10.505 -30.820 1.00 48.53 279 ARG A N 1
ATOM 2307 C CA . ARG A 1 279 ? -17.012 9.088 -30.527 1.00 48.53 279 ARG A CA 1
ATOM 2308 C C . ARG A 1 279 ? -18.416 8.697 -30.968 1.00 48.53 279 ARG A C 1
ATOM 2310 O O . ARG A 1 279 ? -19.362 8.857 -30.205 1.00 48.53 279 ARG A O 1
ATOM 2317 N N . CYS A 1 280 ? -18.543 8.121 -32.159 1.00 41.03 280 CYS A N 1
ATOM 2318 C CA . CYS A 1 280 ? -19.739 7.387 -32.527 1.00 41.03 280 CYS A CA 1
ATOM 2319 C C . CYS A 1 280 ? -19.825 6.156 -31.601 1.00 41.03 280 CYS A C 1
ATOM 2321 O O . CYS A 1 280 ? -18.914 5.313 -31.627 1.00 41.03 280 CYS A O 1
ATOM 2323 N N . PRO A 1 281 ? -20.873 6.030 -30.761 1.00 41.22 281 PRO A N 1
ATOM 2324 C CA . PRO A 1 281 ? -20.994 4.930 -29.806 1.00 41.22 281 PRO A CA 1
ATOM 2325 C C . PRO A 1 281 ? -20.890 3.556 -30.475 1.00 41.22 281 PRO A C 1
ATOM 2327 O O . PRO A 1 281 ? -20.270 2.665 -29.904 1.00 41.22 281 PRO A O 1
ATOM 2330 N N . GLY A 1 282 ? -21.369 3.434 -31.720 1.00 38.22 282 GLY A N 1
ATOM 2331 C CA . GLY A 1 282 ? -21.330 2.209 -32.523 1.00 38.22 282 GLY A CA 1
ATOM 2332 C C . GLY A 1 282 ? -19.922 1.673 -32.809 1.00 38.22 282 GLY A C 1
ATOM 2333 O O . GLY A 1 282 ? -19.700 0.464 -32.777 1.00 38.22 282 GLY A O 1
ATOM 2334 N N . VAL A 1 283 ? -18.937 2.553 -33.026 1.00 46.97 283 VAL A N 1
ATOM 2335 C CA . VAL A 1 283 ? -17.543 2.145 -33.290 1.00 46.97 283 VAL A CA 1
ATOM 2336 C C . VAL A 1 283 ? -16.857 1.705 -31.996 1.00 46.97 283 VAL A C 1
ATOM 2338 O O . VAL A 1 283 ? -16.089 0.746 -31.993 1.00 46.97 283 VAL A O 1
ATOM 2341 N N . THR A 1 284 ? -17.186 2.354 -30.873 1.00 41.44 284 THR A N 1
ATOM 2342 C CA . THR A 1 284 ? -16.671 1.963 -29.552 1.00 41.44 284 THR A CA 1
ATOM 2343 C C . THR A 1 284 ? -17.277 0.634 -29.106 1.00 41.44 284 THR A C 1
ATOM 2345 O O . THR A 1 284 ? -16.544 -0.223 -28.627 1.00 41.44 284 THR A O 1
ATOM 2348 N N . THR A 1 285 ? -18.577 0.407 -29.321 1.00 40.06 285 THR A N 1
ATOM 2349 C CA . THR A 1 285 ? -19.211 -0.886 -29.028 1.00 40.06 285 THR A CA 1
ATOM 2350 C C . THR A 1 285 ? -18.683 -1.993 -29.926 1.00 40.06 285 THR A C 1
ATOM 2352 O O . THR A 1 285 ? -18.372 -3.055 -29.410 1.00 40.06 285 THR A O 1
ATOM 2355 N N . ASN A 1 286 ? -18.478 -1.753 -31.224 1.00 46.19 286 ASN A N 1
ATOM 2356 C CA . ASN A 1 286 ? -17.915 -2.774 -32.114 1.00 46.19 286 ASN A CA 1
ATOM 2357 C C . ASN A 1 286 ? -16.472 -3.125 -31.751 1.00 46.19 286 ASN A C 1
ATOM 2359 O O . ASN A 1 286 ? -16.104 -4.294 -31.784 1.00 46.19 286 ASN A O 1
ATOM 2363 N N . LYS A 1 287 ? -15.670 -2.137 -31.343 1.00 47.00 287 LYS A N 1
ATOM 2364 C CA . LYS A 1 287 ? -14.296 -2.374 -30.902 1.00 47.00 287 LYS A CA 1
ATOM 2365 C C . LYS A 1 287 ? -14.235 -3.078 -29.547 1.00 47.00 287 LYS A C 1
ATOM 2367 O O . LYS A 1 287 ? -13.451 -3.998 -29.390 1.00 47.00 287 LYS A O 1
ATOM 2372 N N . VAL A 1 288 ? -15.113 -2.725 -28.606 1.00 43.12 288 VAL A N 1
ATOM 2373 C CA . VAL A 1 288 ? -15.245 -3.427 -27.317 1.00 43.12 288 VAL A CA 1
ATOM 2374 C C . VAL A 1 288 ? -15.771 -4.852 -27.508 1.00 43.12 288 VAL A C 1
ATOM 2376 O O . VAL A 1 288 ? -15.323 -5.752 -26.812 1.00 43.12 288 VAL A O 1
ATOM 2379 N N . VAL A 1 289 ? -16.682 -5.080 -28.458 1.00 54.94 289 VAL A N 1
ATOM 2380 C CA . VAL A 1 289 ? -17.190 -6.418 -28.797 1.00 54.94 289 VAL A CA 1
ATOM 2381 C C . VAL A 1 289 ? -16.106 -7.255 -29.474 1.00 54.94 289 VAL A C 1
ATOM 2383 O O . VAL A 1 289 ? -15.927 -8.401 -29.087 1.00 54.94 289 VAL A O 1
ATOM 2386 N N . GLN A 1 290 ? -15.341 -6.692 -30.412 1.00 52.94 290 GLN A N 1
ATOM 2387 C CA . GLN A 1 290 ? -14.192 -7.369 -31.026 1.00 52.94 290 GLN A CA 1
ATOM 2388 C C . GLN A 1 290 ? -13.113 -7.695 -29.989 1.00 52.94 290 GLN A C 1
ATOM 2390 O O . GLN A 1 290 ? -12.717 -8.846 -29.868 1.00 52.94 290 GLN A O 1
ATOM 2395 N N . GLU A 1 291 ? -12.727 -6.734 -29.148 1.00 58.38 291 GLU A N 1
ATOM 2396 C CA . GLU A 1 291 ? -11.756 -6.959 -28.070 1.00 58.38 291 GLU A CA 1
ATOM 2397 C C . GLU A 1 291 ? -12.277 -7.968 -27.021 1.00 58.38 291 GLU A C 1
ATOM 2399 O O . GLU A 1 291 ? -11.495 -8.712 -26.429 1.00 58.38 291 GLU A O 1
ATOM 2404 N N . TRP A 1 292 ? -13.596 -8.040 -26.794 1.00 51.09 292 TRP A N 1
ATOM 2405 C CA . TRP A 1 292 ? -14.220 -9.043 -25.924 1.00 51.09 292 TRP A CA 1
ATOM 2406 C C . TRP A 1 292 ? -14.267 -10.435 -26.568 1.00 51.09 292 TRP A C 1
ATOM 2408 O O . TRP A 1 292 ? -14.034 -11.420 -25.869 1.00 51.09 292 TRP A O 1
ATOM 2418 N N . LEU A 1 293 ? -14.515 -10.531 -27.876 1.00 57.72 293 LEU A N 1
ATOM 2419 C CA . LEU A 1 293 ? -14.471 -11.785 -28.636 1.00 57.72 293 LEU A CA 1
ATOM 2420 C C . LEU A 1 293 ? -13.039 -12.328 -28.721 1.00 57.72 293 LEU A C 1
ATOM 2422 O O . LEU A 1 293 ? -12.822 -13.487 -28.380 1.00 57.72 293 LEU A O 1
ATOM 2426 N N . GLU A 1 294 ? -12.052 -11.480 -29.022 1.00 64.06 294 GLU A N 1
ATOM 2427 C CA . GLU A 1 294 ? -10.624 -11.832 -28.984 1.00 64.06 294 GLU A CA 1
ATOM 2428 C C . GLU A 1 294 ? -10.196 -12.295 -27.577 1.00 64.06 294 GLU A C 1
ATOM 2430 O O . GLU A 1 294 ? -9.419 -13.240 -27.417 1.00 64.06 294 GLU A O 1
ATOM 2435 N N . PHE A 1 295 ? -10.733 -11.668 -26.522 1.00 59.44 295 PHE A N 1
ATOM 2436 C CA . PHE A 1 295 ? -10.516 -12.096 -25.138 1.00 59.44 295 PHE A CA 1
ATOM 2437 C C . PHE A 1 295 ? -11.179 -13.445 -24.815 1.00 59.44 295 PHE A C 1
ATOM 2439 O O . PHE A 1 295 ? -10.603 -14.235 -24.061 1.00 59.44 295 PHE A O 1
ATOM 2446 N N . GLN A 1 296 ? -12.374 -13.720 -25.345 1.00 53.78 296 GLN A N 1
ATOM 2447 C CA . GLN A 1 296 ? -13.051 -15.012 -25.192 1.00 53.78 296 GLN A CA 1
ATOM 2448 C C . GLN A 1 296 ? -12.279 -16.115 -25.924 1.00 53.78 296 GLN A C 1
ATOM 2450 O O . GLN A 1 296 ? -11.959 -17.122 -25.300 1.00 53.78 296 GLN A O 1
ATOM 2455 N N . GLU A 1 297 ? -11.883 -15.905 -27.180 1.00 65.50 297 GLU A N 1
ATOM 2456 C CA . GLU A 1 297 ? -11.094 -16.860 -27.974 1.00 65.50 297 GLU A CA 1
ATOM 2457 C C . GLU A 1 297 ? -9.746 -17.181 -27.317 1.00 65.50 297 GLU A C 1
ATOM 2459 O O . GLU A 1 297 ? -9.394 -18.350 -27.146 1.00 65.50 297 GLU A O 1
ATOM 2464 N N . ALA A 1 298 ? -9.028 -16.163 -26.831 1.00 56.50 298 ALA A N 1
ATOM 2465 C CA . ALA A 1 298 ? -7.764 -16.351 -26.117 1.00 56.50 298 ALA A CA 1
ATOM 2466 C C . ALA A 1 298 ? -7.915 -17.091 -24.771 1.00 56.50 298 ALA A C 1
ATOM 2468 O O . ALA A 1 298 ? -6.937 -17.633 -24.249 1.00 56.50 298 ALA A O 1
ATOM 2469 N N . ASN A 1 299 ? -9.117 -17.104 -24.186 1.00 53.66 299 ASN A N 1
ATOM 2470 C CA . ASN A 1 299 ? -9.412 -17.833 -22.952 1.00 53.66 299 ASN A CA 1
ATOM 2471 C C . ASN A 1 299 ? -10.036 -19.215 -23.196 1.00 53.66 299 ASN A C 1
ATOM 2473 O O . ASN A 1 299 ? -9.848 -20.091 -22.356 1.00 53.66 299 ASN A O 1
ATOM 2477 N N . ILE A 1 300 ? -10.722 -19.438 -24.320 1.00 56.97 300 ILE A N 1
ATOM 2478 C CA . ILE A 1 300 ? -11.156 -20.769 -24.770 1.00 56.97 300 ILE A CA 1
ATOM 2479 C C . ILE A 1 300 ? -9.922 -21.598 -25.150 1.00 56.97 300 ILE A C 1
ATOM 2481 O O . ILE A 1 300 ? -9.757 -22.695 -24.629 1.00 56.97 300 ILE A O 1
ATOM 2485 N N . ALA A 1 301 ? -8.969 -21.016 -25.890 1.00 53.03 301 ALA A N 1
ATOM 2486 C CA . ALA A 1 301 ? -7.695 -21.666 -26.214 1.00 53.03 301 ALA A CA 1
ATOM 2487 C C . ALA A 1 301 ? -6.891 -22.079 -24.962 1.00 53.03 301 ALA A C 1
ATOM 2489 O O . ALA A 1 301 ? -6.266 -23.134 -24.935 1.00 53.03 301 ALA A O 1
ATOM 2490 N N . LYS A 1 302 ? -6.961 -21.289 -23.880 1.00 49.69 302 LYS A N 1
ATOM 2491 C CA . LYS A 1 302 ? -6.379 -21.665 -22.581 1.00 49.69 302 LYS A CA 1
ATOM 2492 C C . LYS A 1 302 ? -7.121 -22.798 -21.878 1.00 49.69 302 LYS A C 1
ATOM 2494 O O . LYS A 1 302 ? -6.474 -23.578 -21.190 1.00 49.69 302 LYS A O 1
ATOM 2499 N N . ARG A 1 303 ? -8.450 -22.877 -22.012 1.00 48.00 303 ARG A N 1
ATOM 2500 C CA . ARG A 1 303 ? -9.246 -23.970 -21.432 1.00 48.00 303 ARG A CA 1
ATOM 2501 C C . ARG A 1 303 ? -8.959 -25.297 -22.129 1.00 48.00 303 ARG A C 1
ATOM 2503 O O . ARG A 1 303 ? -8.902 -26.312 -21.447 1.00 48.00 303 ARG A O 1
ATOM 2510 N N . ASP A 1 304 ? -8.707 -25.276 -23.435 1.00 45.16 304 ASP A N 1
ATOM 2511 C CA . ASP A 1 304 ? -8.378 -26.480 -24.208 1.00 45.16 304 ASP A CA 1
ATOM 2512 C C . ASP A 1 304 ? -6.922 -26.949 -23.980 1.00 45.16 304 ASP A C 1
ATOM 2514 O O . ASP A 1 304 ? -6.657 -28.154 -23.909 1.00 45.16 304 ASP A O 1
ATOM 2518 N N . GLU A 1 305 ? -5.981 -26.019 -23.752 1.00 44.12 305 GLU A N 1
ATOM 2519 C CA . GLU A 1 305 ? -4.614 -26.336 -23.292 1.00 44.12 305 GLU A CA 1
ATOM 2520 C C . GLU A 1 305 ? -4.578 -26.834 -21.830 1.00 44.12 305 GLU A C 1
ATOM 2522 O O . GLU A 1 305 ? -3.813 -27.744 -21.504 1.00 44.12 305 GLU A O 1
ATOM 2527 N N . GLU A 1 306 ? -5.429 -26.304 -20.941 1.00 43.38 306 GLU A N 1
ATOM 2528 C CA . GLU A 1 306 ? -5.593 -26.814 -19.567 1.00 43.38 306 GLU A CA 1
ATOM 2529 C C . GLU A 1 306 ? -6.339 -28.166 -19.521 1.00 43.38 306 GLU A C 1
ATOM 2531 O O . GLU A 1 306 ? -6.094 -28.956 -18.610 1.00 43.38 306 GLU A O 1
ATOM 2536 N N . ALA A 1 307 ? -7.178 -28.487 -20.515 1.00 43.62 307 ALA A N 1
ATOM 2537 C CA . ALA A 1 307 ? -7.912 -29.757 -20.602 1.00 43.62 307 ALA A CA 1
ATOM 2538 C C . ALA A 1 307 ? -7.060 -30.956 -21.065 1.00 43.62 307 ALA A C 1
ATOM 2540 O O . ALA A 1 307 ? -7.449 -32.106 -20.858 1.00 43.62 307 ALA A O 1
ATOM 2541 N N . THR A 1 308 ? -5.891 -30.722 -21.668 1.00 45.00 308 THR A N 1
ATOM 2542 C CA . THR A 1 308 ? -4.985 -31.787 -22.150 1.00 45.00 308 THR A CA 1
ATOM 2543 C C . THR A 1 308 ? -3.733 -31.973 -21.286 1.00 45.00 308 THR A C 1
ATOM 2545 O O . THR A 1 308 ? -2.966 -32.921 -21.481 1.00 45.00 308 THR A O 1
ATOM 2548 N N . GLY A 1 309 ? -3.554 -31.146 -20.253 1.00 36.06 309 GLY A N 1
ATOM 2549 C CA . GLY A 1 309 ? -2.556 -31.363 -19.213 1.00 36.06 309 GLY A CA 1
ATOM 2550 C C . GLY A 1 309 ? -3.019 -32.422 -18.212 1.00 36.06 309 GLY A C 1
ATOM 2551 O O . GLY A 1 309 ? -3.931 -32.181 -17.429 1.00 36.06 309 GLY A O 1
ATOM 2552 N N . LYS A 1 310 ? -2.362 -33.590 -18.184 1.00 44.28 310 LYS A N 1
ATOM 2553 C CA . LYS A 1 310 ? -2.513 -34.602 -17.118 1.00 44.28 310 LYS A CA 1
ATOM 2554 C C . LYS A 1 310 ? -2.074 -34.033 -15.755 1.00 44.28 310 LYS A C 1
ATOM 2556 O O . LYS A 1 310 ? -0.956 -34.273 -15.303 1.00 44.28 310 LYS A O 1
ATOM 2561 N N . GLY A 1 311 ? -2.951 -33.278 -15.100 1.00 36.38 311 GLY A N 1
ATOM 2562 C CA . GLY A 1 311 ? -2.896 -32.951 -13.678 1.00 36.38 311 GLY A CA 1
ATOM 2563 C C . GLY A 1 311 ? -3.726 -33.966 -12.895 1.00 36.38 311 GLY A C 1
ATOM 2564 O O . GLY A 1 311 ? -4.836 -34.292 -13.298 1.00 36.38 311 GLY A O 1
ATOM 2565 N N . LYS A 1 312 ? -3.166 -34.512 -11.811 1.00 38.91 312 LYS A N 1
ATOM 2566 C CA . LYS A 1 312 ? -3.828 -35.479 -10.920 1.00 38.91 312 LYS A CA 1
ATOM 2567 C C . LYS A 1 312 ? -5.225 -34.985 -10.522 1.00 38.91 312 LYS A C 1
ATOM 2569 O O . LYS A 1 312 ? -5.353 -33.847 -10.082 1.00 38.91 312 LYS A O 1
ATOM 2574 N N . GLU A 1 313 ? -6.229 -35.852 -10.647 1.00 35.22 313 GLU A N 1
ATOM 2575 C CA . GLU A 1 313 ? -7.585 -35.621 -10.145 1.00 35.22 313 GLU A CA 1
ATOM 2576 C C . GLU A 1 313 ? -7.547 -35.306 -8.644 1.00 35.22 313 GLU A C 1
ATOM 2578 O O . GLU A 1 313 ? -7.413 -36.199 -7.805 1.00 35.22 313 GLU A O 1
ATOM 2583 N N . ASP A 1 314 ? -7.678 -34.027 -8.304 1.00 40.34 314 ASP A N 1
ATOM 2584 C CA . ASP A 1 314 ? -8.037 -33.612 -6.957 1.00 40.34 314 ASP A CA 1
ATOM 2585 C C . ASP A 1 314 ? -9.545 -33.824 -6.821 1.00 40.34 314 ASP A C 1
ATOM 2587 O O . ASP A 1 314 ? -10.365 -33.074 -7.360 1.00 40.34 314 ASP A O 1
ATOM 2591 N N . LYS A 1 315 ? -9.929 -34.898 -6.126 1.00 38.25 315 LYS A N 1
ATOM 2592 C CA . LYS A 1 315 ? -11.310 -35.083 -5.681 1.00 38.25 315 LYS A CA 1
ATOM 2593 C C . LYS A 1 315 ? -11.705 -33.841 -4.886 1.00 38.25 315 LYS A C 1
ATOM 2595 O O . LYS A 1 315 ? -11.118 -33.564 -3.843 1.00 38.25 315 LYS A O 1
ATOM 2600 N N . MET A 1 316 ? -12.716 -33.112 -5.358 1.00 35.78 316 MET A N 1
ATOM 2601 C CA . MET A 1 316 ? -13.369 -32.048 -4.597 1.00 35.78 316 MET A CA 1
ATOM 2602 C C . MET A 1 316 ? -13.930 -32.651 -3.302 1.00 35.78 316 MET A C 1
ATOM 2604 O O . MET A 1 316 ? -15.024 -33.215 -3.283 1.00 35.78 316 MET A O 1
ATOM 2608 N N . VAL A 1 317 ? -13.168 -32.568 -2.212 1.00 48.38 317 VAL A N 1
ATOM 2609 C CA . VAL A 1 317 ? -13.654 -32.932 -0.882 1.00 48.38 317 VAL A CA 1
ATOM 2610 C C . VAL A 1 317 ? -14.622 -31.834 -0.455 1.00 48.38 317 VAL A C 1
ATOM 2612 O O . VAL A 1 317 ? -14.227 -30.704 -0.162 1.00 48.38 317 VAL A O 1
ATOM 2615 N N . ARG A 1 318 ? -15.919 -32.149 -0.477 1.00 45.72 318 ARG A N 1
ATOM 2616 C CA . ARG A 1 318 ? -16.958 -31.301 0.108 1.00 45.72 318 ARG A CA 1
ATOM 2617 C C . ARG A 1 318 ? -16.677 -31.210 1.607 1.00 45.72 318 ARG A C 1
ATOM 2619 O O . ARG A 1 318 ? -16.525 -32.234 2.259 1.00 45.72 318 ARG A O 1
ATOM 2626 N N . TRP A 1 319 ? -16.561 -29.994 2.133 1.00 62.50 319 TRP A N 1
ATOM 2627 C CA . TRP A 1 319 ? -16.303 -29.790 3.557 1.00 62.50 319 TRP A CA 1
ATOM 2628 C C . TRP A 1 319 ? -17.447 -30.380 4.391 1.00 62.50 319 TRP A C 1
ATOM 2630 O O . TRP A 1 319 ? -18.609 -30.027 4.176 1.00 62.50 319 TRP A O 1
ATOM 2640 N N . GLU A 1 320 ? -17.101 -31.249 5.337 1.00 65.12 320 GLU A N 1
ATOM 2641 C CA . GLU A 1 320 ? -18.011 -31.791 6.343 1.00 65.12 320 GLU A CA 1
ATOM 2642 C C . GLU A 1 320 ? -17.666 -31.199 7.718 1.00 65.12 320 GLU A C 1
ATOM 2644 O O . GLU A 1 320 ? -16.483 -31.007 8.029 1.00 65.12 320 GLU A O 1
ATOM 2649 N N . PRO A 1 321 ? -18.673 -30.873 8.547 1.00 61.91 321 PRO A N 1
ATOM 2650 C CA . PRO A 1 321 ? -18.429 -30.394 9.898 1.00 61.91 321 PRO A CA 1
ATOM 2651 C C . PRO A 1 321 ? -17.742 -31.485 10.743 1.00 61.91 321 PRO A C 1
ATOM 2653 O O . PRO A 1 321 ? -18.061 -32.665 10.591 1.00 61.91 321 PRO A O 1
ATOM 2656 N N . PRO A 1 322 ? -16.821 -31.123 11.656 1.00 71.19 322 PRO A N 1
ATOM 2657 C CA . PRO A 1 322 ? -16.201 -32.091 12.555 1.00 71.19 322 PRO A CA 1
ATOM 2658 C C . PRO A 1 322 ? -17.240 -32.756 13.467 1.00 71.19 322 PRO A C 1
ATOM 2660 O O . PRO A 1 322 ? -18.219 -32.122 13.859 1.00 71.19 322 PRO A O 1
ATOM 2663 N N . SER A 1 323 ? -16.997 -34.013 13.849 1.00 75.25 323 SER A N 1
ATOM 2664 C CA . SER A 1 323 ? -17.786 -34.733 14.862 1.00 75.25 323 SER A CA 1
ATOM 2665 C C . SER A 1 323 ? -17.932 -33.926 16.162 1.00 75.25 323 SER A C 1
ATOM 2667 O O . SER A 1 323 ? -17.019 -33.173 16.498 1.00 75.25 323 SER A O 1
ATOM 2669 N N . GLU A 1 324 ? -19.020 -34.141 16.916 1.00 61.22 324 GLU A N 1
ATOM 2670 C CA . GLU A 1 324 ? -19.490 -33.314 18.055 1.00 61.22 324 GLU A CA 1
ATOM 2671 C C . GLU A 1 324 ? -18.445 -32.951 19.134 1.00 61.22 324 GLU A C 1
ATOM 2673 O O . GLU A 1 324 ? -18.638 -31.981 19.863 1.00 61.22 324 GLU A O 1
ATOM 2678 N N . ASN A 1 325 ? -17.306 -33.646 19.197 1.00 64.88 325 ASN A N 1
ATOM 2679 C CA . ASN A 1 325 ? -16.229 -33.397 20.161 1.00 64.88 325 ASN A CA 1
ATOM 2680 C C . ASN A 1 325 ? -14.975 -32.712 19.577 1.00 64.88 325 ASN A C 1
ATOM 2682 O O . ASN A 1 325 ? -13.960 -32.614 20.267 1.00 64.88 325 ASN A O 1
ATOM 2686 N N . PHE A 1 326 ? -15.009 -32.238 18.327 1.00 45.66 326 PHE A N 1
ATOM 2687 C CA . PHE A 1 326 ? -13.856 -31.622 17.659 1.00 45.66 326 PHE A CA 1
ATOM 2688 C C . PHE A 1 326 ? -14.155 -30.206 17.163 1.00 45.66 326 PHE A C 1
ATOM 2690 O O . PHE A 1 326 ? -15.210 -29.922 16.603 1.00 45.66 326 PHE A O 1
ATOM 2697 N N . LEU A 1 327 ? -13.181 -29.306 17.327 1.00 48.91 327 LEU A N 1
ATOM 2698 C CA . LEU A 1 327 ? -13.269 -27.920 16.875 1.00 48.91 327 LEU A CA 1
ATOM 2699 C C . LEU A 1 327 ? -12.216 -27.673 15.790 1.00 48.91 327 LEU A C 1
ATOM 2701 O O . LEU A 1 327 ? -11.020 -27.813 16.035 1.00 48.91 327 LEU A O 1
ATOM 2705 N N . CYS A 1 328 ? -12.657 -27.317 14.582 1.00 44.81 328 CYS A N 1
ATOM 2706 C CA . CYS A 1 328 ? -11.755 -27.010 13.473 1.00 44.81 328 CYS A CA 1
ATOM 2707 C C . CYS A 1 328 ? -11.395 -25.518 13.499 1.00 44.81 328 CYS A C 1
ATOM 2709 O O . CYS A 1 328 ? -12.260 -24.654 13.343 1.00 44.81 328 CYS A O 1
ATOM 2711 N N . LEU A 1 329 ? -10.115 -25.216 13.714 1.00 45.22 329 LEU A N 1
ATOM 2712 C CA . LEU A 1 329 ? -9.556 -23.868 13.641 1.00 45.22 329 LEU A CA 1
ATOM 2713 C C . LEU A 1 329 ? -8.733 -23.749 12.360 1.00 45.22 329 LEU A C 1
ATOM 2715 O O . LEU A 1 329 ? -7.640 -24.297 12.269 1.00 45.22 329 LEU A O 1
ATOM 2719 N N . ASN A 1 330 ? -9.241 -22.999 11.385 1.00 44.62 330 ASN A N 1
ATOM 2720 C CA . ASN A 1 330 ? -8.448 -22.610 10.223 1.00 44.62 330 ASN A CA 1
ATOM 2721 C C . ASN A 1 330 ? -7.564 -21.426 10.616 1.00 44.62 330 ASN A C 1
ATOM 2723 O O . ASN A 1 330 ? -8.061 -20.310 10.771 1.00 44.62 330 ASN A O 1
ATOM 2727 N N . THR A 1 331 ? -6.268 -21.669 10.789 1.00 45.28 331 THR A N 1
ATOM 2728 C CA . THR A 1 331 ? -5.272 -20.612 10.994 1.00 45.28 331 THR A CA 1
ATOM 2729 C C . THR A 1 331 ? -4.269 -20.639 9.851 1.00 45.28 331 THR A C 1
ATOM 2731 O O . THR A 1 331 ? -3.532 -21.609 9.705 1.00 45.28 331 THR A O 1
ATOM 2734 N N . ASP A 1 332 ? -4.199 -19.564 9.072 1.00 38.66 332 ASP A N 1
ATOM 2735 C CA . ASP A 1 332 ? -3.194 -19.284 8.036 1.00 38.66 332 ASP A CA 1
ATOM 2736 C C . ASP A 1 332 ? -1.825 -18.884 8.629 1.00 38.66 332 ASP A C 1
ATOM 2738 O O . ASP A 1 332 ? -1.073 -18.096 8.059 1.00 38.66 332 ASP A O 1
ATOM 2742 N N . ALA A 1 333 ? -1.492 -19.439 9.795 1.00 44.62 333 ALA A N 1
ATOM 2743 C CA . ALA A 1 333 ? -0.305 -19.095 10.557 1.00 44.62 333 ALA A CA 1
ATOM 2744 C C . ALA A 1 333 ? 0.935 -19.839 10.038 1.00 44.62 333 ALA A C 1
ATOM 2746 O O . ALA A 1 333 ? 0.923 -21.059 9.879 1.00 44.62 333 ALA A O 1
ATOM 2747 N N . ALA A 1 334 ? 2.037 -19.112 9.850 1.00 40.81 334 ALA A N 1
ATOM 2748 C CA . ALA A 1 334 ? 3.358 -19.693 9.637 1.00 40.81 334 ALA A CA 1
ATOM 2749 C C . ALA A 1 334 ? 4.158 -19.667 10.951 1.00 40.81 334 ALA A C 1
ATOM 2751 O O . ALA A 1 334 ? 4.253 -18.632 11.611 1.00 40.81 334 ALA A O 1
ATOM 2752 N N . ILE A 1 335 ? 4.750 -20.804 11.329 1.00 41.41 335 ILE A N 1
ATOM 2753 C CA . ILE A 1 335 ? 5.570 -20.940 12.542 1.00 41.41 335 ILE A CA 1
ATOM 2754 C C . ILE A 1 335 ? 7.048 -20.913 12.152 1.00 41.41 335 ILE A C 1
ATOM 2756 O O . ILE A 1 335 ? 7.500 -21.710 11.330 1.00 41.41 335 ILE A O 1
ATOM 2760 N N . LYS A 1 336 ? 7.824 -20.022 12.773 1.00 39.78 336 LYS A N 1
ATOM 2761 C CA . LYS A 1 336 ? 9.285 -19.996 12.659 1.00 39.78 336 LYS A CA 1
ATOM 2762 C C . LYS A 1 336 ? 9.861 -20.798 13.832 1.00 39.78 336 LYS A C 1
ATOM 2764 O O . LYS A 1 336 ? 9.805 -20.341 14.964 1.00 39.78 336 LYS A O 1
ATOM 2769 N N . GLN A 1 337 ? 10.390 -21.997 13.579 1.00 42.38 337 GLN A N 1
ATOM 2770 C CA . GLN A 1 337 ? 10.740 -22.984 14.624 1.00 42.38 337 GLN A CA 1
ATOM 2771 C C . GLN A 1 337 ? 11.732 -22.504 15.708 1.00 42.38 337 GLN A C 1
ATOM 2773 O O . GLN A 1 337 ? 11.738 -23.078 16.791 1.00 42.38 337 GLN A O 1
ATOM 2778 N N . ASN A 1 338 ? 12.519 -21.446 15.469 1.00 47.06 338 ASN A N 1
ATOM 2779 C CA . ASN A 1 338 ? 13.557 -20.978 16.405 1.00 47.06 338 ASN A CA 1
ATOM 2780 C C . ASN A 1 338 ? 13.208 -19.711 17.198 1.00 47.06 338 ASN A C 1
ATOM 2782 O O . ASN A 1 338 ? 13.999 -19.261 18.021 1.00 47.06 338 ASN A O 1
ATOM 2786 N N . GLU A 1 339 ? 12.036 -19.126 16.983 1.00 47.16 339 GLU A N 1
ATOM 2787 C CA . GLU A 1 339 ? 11.556 -18.007 17.786 1.00 47.16 339 GLU A CA 1
ATOM 2788 C C . GLU A 1 339 ? 10.137 -18.371 18.191 1.00 47.16 339 GLU A C 1
ATOM 2790 O O . GLU A 1 339 ? 9.293 -18.572 17.326 1.00 47.16 339 GLU A O 1
ATOM 2795 N N . ALA A 1 340 ? 9.853 -18.489 19.488 1.00 36.31 340 ALA A N 1
ATOM 2796 C CA . ALA A 1 340 ? 8.505 -18.738 20.002 1.00 36.31 340 ALA A CA 1
ATOM 2797 C C . ALA A 1 340 ? 7.581 -17.515 19.775 1.00 36.31 340 ALA A C 1
ATOM 2799 O O . ALA A 1 340 ? 7.081 -16.898 20.715 1.00 36.31 340 ALA A O 1
ATOM 2800 N N . LYS A 1 341 ? 7.411 -17.113 18.513 1.00 33.25 341 LYS A N 1
ATOM 2801 C CA . LYS A 1 341 ? 6.605 -16.005 18.009 1.00 33.25 341 LYS A CA 1
ATOM 2802 C C . LYS A 1 341 ? 5.988 -16.433 16.675 1.00 33.25 341 LYS A C 1
ATOM 2804 O O . LYS A 1 341 ? 6.694 -16.850 15.759 1.00 33.25 341 LYS A O 1
ATOM 2809 N N . VAL A 1 342 ? 4.667 -16.318 16.582 1.00 36.78 342 VAL A N 1
ATOM 2810 C CA . VAL A 1 342 ? 3.882 -16.546 15.359 1.00 36.78 342 VAL A CA 1
ATOM 2811 C C . VAL A 1 342 ? 3.554 -15.174 14.760 1.00 36.78 342 VAL A C 1
ATOM 2813 O O . VAL A 1 342 ? 3.194 -14.267 15.515 1.00 36.78 342 VAL A O 1
ATOM 2816 N N . GLY A 1 343 ? 3.763 -15.005 13.450 1.00 37.59 343 GLY A N 1
ATOM 2817 C CA . GLY A 1 343 ? 3.579 -13.744 12.710 1.00 37.59 343 GLY A CA 1
ATOM 2818 C C . GLY A 1 343 ? 2.257 -13.641 11.966 1.00 37.59 343 GLY A C 1
ATOM 2819 O O . GLY A 1 343 ? 1.653 -14.706 11.711 1.00 37.59 343 GLY A O 1
#

Radius of gyration: 29.61 Å; Cα contacts (8 Å, |Δi|>4): 233; chains: 1; bounding box: 68×63×71 Å

Foldseek 3Di:
DDPVQQCDDLLLLHPVDQPPVLLVLLVLQLVLLCLVQCCPDPVNVVCCVVQVVVNDLVPGDDDPPDDPSNVSSSVSVVVQDPDDVVVQDDPLAGPLVVCVVPDDPVSSVVVNPDHDDPPCPDDDRADPQDPVSDRDSVSSSVVSVVVVVVVVCVVDPDDPPPVSVVCSVLSVVLVPDPDDVVVSVVLSCLLVQNPPQLVNVCVVVVDDDQADPQQRDDGRGPLCVCPVRPVNVVVVVPDPDDPPVLNVVSVGSNSSSVVVVVVVVVVVVCCVPPVVPPPPVVVVVVVVVVVVVVVVVVVVVVVVVVVPDPDDDDPPDDDDDDDPPDDDDDDPWDDDPPDPDID

Sequence (343 aa):
MEWGRLSEVKGKGELGFRDLQQFNTAMLAKQFWRILIRPNLLVSKIVTGRYFKGSSIRNMKIHAGDSWIWKSILSSREVLTEGRVHELISDGRWNEGLLKNMFEEEGCQRILNSQISAFGDKDRLVWMLSKSGGYTVKSRYVVAKEMQLKGRRESLQQESSSRNEANSGVWKFLWSLNVKHKLKHFIWKCLQCILPVNETIRRRIRQGNDGCRCCGKGTETMEHMFFFCKHAELIWKAAPISWNGLKDYRHNFWQWWSGLMEAKIEKSRNQIQFNREERCPGVTTNKVVQEWLEFQEANIAKRDEEATGKGKEDKMVRWEPPSENFLCLNTDAAIKQNEAKVG

Mean predicted aligned error: 17.0 Å

Secondary structure (DSSP, 8-state):
--HHHHTS-GGGTS-----HHHHHHHHHHHHHHHHHH-TTSHHHHHHIIIIITT--GGG----TTS-HHHHHHHHTSGGG----GGGGEETTEE-HHHHHHHS-HHHHHHHHTSPPPTT-PPP----TTSTTS---HHHHHHHHHHHHHHHHHHH------THHHHHHHHHHHHHHS-S-HHHHHHHHHHHTT-S--HHHHHHHHS-S--B-TTTSSSB--HHIIIIISHHHHHHHHHSS---GGGGGGGG-HHHHHHHHHHHHHHHHHHHHHHS-----HHHHHHHHHHHHHHHHHHHHHHHHHHHSS-----------PPPTT-------PPB-TTSS-B-